Protein AF-A0A7R9QEL9-F1 (afdb_monomer_lite)

Secondary structure (DSSP, 8-state):
---PPP-----TT--EEE--HHHHHHHHHHHHS---S-HHHHHHHHHHHHHHHHHHTTTS-B-HHHHHHHHHHHHHH-TT----HHHHHHTSEEEPPPP---HHHHHHHHHHHHHHHHHHHHHHHTTTGGG----------THHHHTTTSHHHHHHHHHHHHHHHHHHHHHHHHHHHH-SS--HHHHHHHHHHHHHHHHHHHHHHHHHH-

Structure (mmCIF, N/CA/C/O backbone):
data_AF-A0A7R9QEL9-F1
#
_entry.id   AF-A0A7R9QEL9-F1
#
loop_
_atom_site.group_PDB
_atom_site.id
_atom_site.type_symbol
_atom_site.label_atom_id
_atom_site.label_alt_id
_atom_site.label_comp_id
_atom_site.label_asym_id
_atom_site.label_entity_id
_atom_site.label_seq_id
_atom_site.pdbx_PDB_ins_code
_atom_site.Cartn_x
_atom_site.Cartn_y
_atom_site.Cartn_z
_atom_site.occupancy
_atom_site.B_iso_or_equiv
_atom_site.auth_seq_id
_atom_site.auth_comp_id
_atom_site.auth_asym_id
_atom_site.auth_atom_id
_atom_site.pdbx_PDB_model_num
ATOM 1 N N . MET A 1 1 ? -28.036 17.082 22.919 1.00 30.27 1 MET A N 1
ATOM 2 C CA . MET A 1 1 ? -26.840 17.736 23.492 1.00 30.27 1 MET A CA 1
ATOM 3 C C . MET A 1 1 ? -25.758 16.685 23.654 1.00 30.27 1 MET A C 1
ATOM 5 O O . MET A 1 1 ? -25.908 15.788 24.472 1.00 30.27 1 MET A O 1
ATOM 9 N N . ILE A 1 2 ? -24.739 16.720 22.796 1.00 34.84 2 ILE A N 1
ATOM 10 C CA . ILE A 1 2 ? -23.610 15.786 22.851 1.00 34.84 2 ILE A CA 1
ATOM 11 C C . ILE A 1 2 ? -22.641 16.366 23.880 1.00 34.84 2 ILE A C 1
ATOM 13 O O . ILE A 1 2 ? -21.904 17.299 23.576 1.00 34.84 2 ILE A O 1
ATOM 17 N N . ASN A 1 3 ? -22.707 15.877 25.118 1.00 36.81 3 ASN A N 1
ATOM 18 C CA . ASN A 1 3 ? -21.734 16.242 26.141 1.00 36.81 3 ASN A CA 1
ATOM 19 C C . ASN A 1 3 ? -20.357 15.753 25.682 1.00 36.81 3 ASN A C 1
ATOM 21 O O . ASN A 1 3 ? -20.129 14.549 25.560 1.00 36.81 3 ASN A O 1
ATOM 25 N N . GLY A 1 4 ? -19.472 16.703 25.378 1.00 39.34 4 GLY A N 1
ATOM 26 C CA . GLY A 1 4 ? -18.090 16.441 25.006 1.00 39.34 4 GLY A CA 1
ATOM 27 C C . GLY A 1 4 ? -17.378 15.673 26.114 1.00 39.34 4 GLY A C 1
ATOM 28 O O . GLY A 1 4 ? -17.380 16.084 27.274 1.00 39.34 4 GLY A O 1
ATOM 29 N N . PHE A 1 5 ? -16.796 14.534 25.750 1.00 50.09 5 PHE A N 1
ATOM 30 C CA . PHE A 1 5 ? -16.004 13.719 26.659 1.00 50.09 5 PHE A CA 1
ATOM 31 C C . PHE A 1 5 ? -14.721 14.470 27.047 1.00 50.09 5 PHE A C 1
ATOM 33 O O . PHE A 1 5 ? -14.059 15.024 26.165 1.00 50.09 5 PHE A O 1
ATOM 40 N N . PRO A 1 6 ? -14.342 14.504 28.337 1.00 45.22 6 PRO A N 1
ATOM 41 C CA . PRO A 1 6 ? -13.103 15.142 28.757 1.00 45.22 6 PRO A CA 1
ATOM 42 C C . PRO A 1 6 ? -11.907 14.415 28.143 1.00 45.22 6 PRO A C 1
ATOM 44 O O . PRO A 1 6 ? -11.843 13.190 28.204 1.00 45.22 6 PRO A O 1
ATOM 47 N N . ASN A 1 7 ? -10.986 15.197 27.578 1.00 44.88 7 ASN A N 1
ATOM 48 C CA . ASN A 1 7 ? -9.688 14.806 27.024 1.00 44.88 7 ASN A CA 1
ATOM 49 C C . ASN A 1 7 ? -8.927 13.811 27.920 1.00 44.88 7 ASN A C 1
ATOM 51 O O . ASN A 1 7 ? -8.073 14.199 28.713 1.00 44.88 7 ASN A O 1
ATOM 55 N N . GLN A 1 8 ? -9.189 12.519 27.760 1.00 53.69 8 GLN A N 1
ATOM 56 C CA . GLN A 1 8 ? -8.242 11.474 28.115 1.00 53.69 8 GLN A CA 1
ATOM 57 C C . GLN A 1 8 ? -7.613 11.026 26.802 1.00 53.69 8 GLN A C 1
ATOM 59 O O . GLN A 1 8 ? -8.324 10.792 25.823 1.00 53.69 8 GLN A O 1
ATOM 64 N N . LYS A 1 9 ? -6.278 10.972 26.746 1.00 53.75 9 LYS A N 1
ATOM 65 C CA . LYS A 1 9 ? -5.542 10.398 25.613 1.00 53.75 9 LYS A CA 1
ATOM 66 C C . LYS A 1 9 ? -5.869 8.903 25.546 1.00 53.75 9 LYS A C 1
ATOM 68 O O . LYS A 1 9 ? -5.122 8.087 26.070 1.00 53.75 9 LYS A O 1
ATOM 73 N N . MET A 1 10 ? -7.015 8.562 24.966 1.00 59.03 10 MET A N 1
ATOM 74 C CA . MET A 1 10 ? -7.397 7.184 24.682 1.00 59.03 10 MET A CA 1
ATOM 75 C C . MET A 1 10 ? -6.445 6.647 23.615 1.00 59.03 10 MET A C 1
ATOM 77 O O . MET A 1 10 ? -6.137 7.352 22.648 1.00 59.03 10 MET A O 1
ATOM 81 N N . ASP A 1 11 ? -5.949 5.425 23.796 1.00 61.38 11 ASP A N 1
ATOM 82 C CA . ASP A 1 11 ? -5.180 4.772 22.744 1.00 61.38 11 ASP A CA 1
ATOM 83 C C . ASP A 1 11 ? -6.119 4.531 21.548 1.00 61.3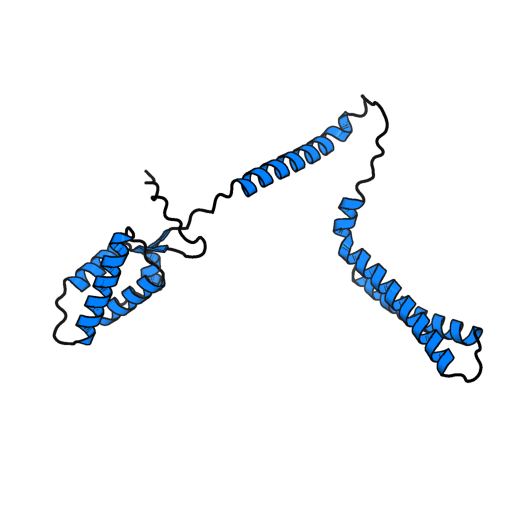8 11 ASP A C 1
ATOM 85 O O . ASP A 1 11 ? -7.141 3.862 21.710 1.00 61.38 11 ASP A O 1
ATOM 89 N N . PRO A 1 12 ? -5.815 5.058 20.345 1.00 62.56 12 PRO A N 1
ATOM 90 C CA . PRO A 1 12 ? -6.661 4.867 19.170 1.00 62.56 12 PRO A CA 1
ATOM 91 C C . PRO A 1 12 ? -6.813 3.400 18.740 1.00 62.56 12 PRO A C 1
ATOM 93 O O . PRO A 1 12 ? -7.612 3.115 17.852 1.00 62.56 12 PRO A O 1
ATOM 96 N N . ARG A 1 13 ? -6.043 2.475 19.324 1.00 63.62 13 ARG A N 1
ATOM 97 C CA . ARG A 1 13 ? -6.087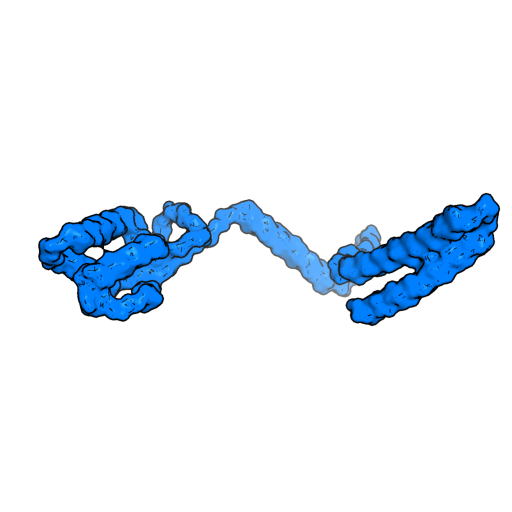 1.040 19.017 1.00 63.62 13 ARG A CA 1
ATOM 98 C C . ARG A 1 13 ? -7.049 0.246 19.898 1.00 63.62 13 ARG A C 1
ATOM 100 O O . ARG A 1 13 ? -7.317 -0.907 19.577 1.00 63.62 13 ARG A O 1
ATOM 107 N N . VAL A 1 14 ? -7.547 0.826 20.990 1.00 70.38 14 VAL A N 1
ATOM 108 C CA . VAL A 1 14 ? -8.349 0.102 21.984 1.00 70.38 14 VAL A CA 1
ATOM 109 C C . VAL A 1 14 ? -9.773 0.645 21.998 1.00 70.38 14 VAL A C 1
ATOM 111 O O . VAL A 1 14 ? -9.997 1.843 22.166 1.00 70.38 14 VAL A O 1
ATOM 114 N N . CYS A 1 15 ? -10.744 -0.248 21.811 1.00 71.31 15 CYS A N 1
ATOM 115 C CA . CYS A 1 15 ? -12.158 0.085 21.949 1.00 71.31 15 CYS A CA 1
ATOM 116 C C . CYS A 1 15 ? -12.551 0.038 23.425 1.00 71.31 15 CYS A C 1
ATOM 118 O O . CYS A 1 15 ? -12.285 -0.954 24.102 1.00 71.31 15 CYS A O 1
ATOM 120 N N . MET A 1 16 ? -13.218 1.092 23.891 1.00 77.56 16 MET A N 1
ATOM 121 C CA . MET A 1 16 ? -13.804 1.140 25.227 1.00 77.56 16 MET A CA 1
ATOM 122 C C . MET A 1 16 ? -15.325 1.016 25.122 1.00 77.56 16 MET A C 1
ATOM 124 O O . MET A 1 16 ? -15.949 1.556 24.204 1.00 77.56 16 MET A O 1
ATOM 128 N N . TYR A 1 17 ? -15.927 0.316 26.073 1.00 80.88 17 TYR A N 1
ATOM 129 C CA . TYR A 1 17 ? -17.349 -0.005 26.108 1.00 80.88 17 TYR A CA 1
ATOM 130 C C . TYR A 1 17 ? -18.016 0.686 27.291 1.00 80.88 17 TYR A C 1
ATOM 132 O O . TYR A 1 17 ? -17.431 0.825 28.356 1.00 80.88 17 TYR A O 1
ATOM 140 N N . ARG A 1 18 ? -19.269 1.099 27.145 1.00 81.75 18 ARG A N 1
ATOM 141 C CA . ARG A 1 18 ? -20.100 1.553 28.262 1.00 81.75 18 ARG A CA 1
ATOM 142 C C . ARG A 1 18 ? -21.252 0.580 28.450 1.00 81.75 18 ARG A C 1
ATOM 144 O O . ARG A 1 18 ? -22.022 0.381 27.513 1.00 81.75 18 ARG A O 1
ATOM 151 N N . LEU A 1 19 ? -21.390 0.027 29.655 1.00 78.06 19 LEU A N 1
ATOM 152 C CA . LEU A 1 19 ? -22.497 -0.866 30.003 1.00 78.06 19 LEU A CA 1
ATOM 153 C C . LEU A 1 19 ? -23.855 -0.172 29.826 1.00 78.06 19 LEU A C 1
ATOM 155 O O . LEU A 1 19 ? -24.038 0.997 30.182 1.00 78.06 19 LEU A O 1
ATOM 159 N N . GLY A 1 20 ? -24.814 -0.913 29.276 1.00 76.19 20 GLY A N 1
ATOM 160 C CA . GLY A 1 20 ? -26.203 -0.494 29.179 1.00 76.19 20 GLY A CA 1
ATOM 161 C C . GLY A 1 20 ? -26.888 -0.381 30.545 1.00 76.19 20 GLY A C 1
ATOM 162 O O . GLY A 1 20 ? -26.492 -0.975 31.545 1.00 76.19 20 GLY A O 1
ATOM 163 N N . ASN A 1 21 ? -27.988 0.371 30.595 1.00 76.44 21 ASN A N 1
ATOM 164 C CA . ASN A 1 21 ? -28.740 0.562 31.841 1.00 76.44 21 ASN A CA 1
ATOM 165 C C . ASN A 1 21 ? -29.360 -0.741 32.377 1.00 76.44 21 ASN A C 1
ATOM 167 O O . ASN A 1 21 ? -29.634 -0.833 33.569 1.00 76.44 21 ASN A O 1
ATOM 171 N N . LYS A 1 22 ? -29.633 -1.720 31.508 1.00 76.56 22 LYS A N 1
ATOM 172 C CA . LYS A 1 22 ? -30.206 -3.018 31.887 1.00 76.56 22 LYS A CA 1
ATOM 173 C C . LYS A 1 22 ? -29.150 -3.921 32.517 1.00 76.56 22 LYS A C 1
ATOM 175 O O . LYS A 1 22 ? -29.327 -4.331 33.657 1.00 76.56 22 LYS A O 1
ATOM 180 N N . THR A 1 23 ? -28.030 -4.132 31.826 1.00 75.00 23 THR A N 1
ATOM 181 C CA . THR A 1 23 ? -26.888 -4.906 32.334 1.00 75.00 23 THR A CA 1
ATOM 182 C C . THR A 1 23 ? -26.390 -4.370 33.672 1.00 75.00 23 THR A C 1
ATOM 184 O O . THR A 1 23 ? -26.185 -5.144 34.599 1.00 75.00 23 THR A O 1
ATOM 187 N N . ARG A 1 24 ? -26.308 -3.042 33.833 1.00 76.75 24 ARG A N 1
ATOM 188 C CA . ARG A 1 24 ? -25.932 -2.415 35.107 1.00 76.75 24 ARG A CA 1
ATOM 189 C C . ARG A 1 24 ? -26.909 -2.725 36.243 1.00 76.75 24 ARG A C 1
ATOM 191 O O . ARG A 1 24 ? -26.479 -2.931 37.371 1.00 76.75 24 ARG A O 1
ATOM 198 N N . LYS A 1 25 ? -28.215 -2.779 35.964 1.00 78.31 25 LYS A N 1
ATOM 199 C CA . LYS A 1 25 ? -29.217 -3.179 36.967 1.00 78.31 25 LYS A CA 1
ATOM 200 C C . LYS A 1 25 ? -29.051 -4.641 37.366 1.00 78.31 25 LYS A C 1
ATOM 202 O O . LYS A 1 25 ? -29.168 -4.940 38.546 1.00 78.31 25 LYS A O 1
ATOM 207 N N . THR A 1 26 ? -28.760 -5.524 36.412 1.00 77.25 26 THR A N 1
ATOM 208 C CA . THR A 1 26 ? -28.488 -6.942 36.688 1.00 77.25 26 THR A CA 1
ATOM 209 C C . THR A 1 26 ? -27.234 -7.109 37.540 1.00 77.25 26 THR A C 1
ATOM 211 O O . THR A 1 26 ? -27.261 -7.841 38.520 1.00 77.25 26 THR A O 1
ATOM 214 N N . VAL A 1 27 ? -26.168 -6.373 37.221 1.00 77.62 27 VAL A N 1
ATOM 215 C CA . VAL A 1 27 ? -24.923 -6.373 37.997 1.00 77.62 27 VAL A CA 1
ATOM 216 C C . VAL A 1 27 ? -25.149 -5.852 39.420 1.00 77.62 27 VAL A C 1
ATOM 218 O O . VAL A 1 27 ? -24.749 -6.512 40.369 1.00 77.62 27 VAL A O 1
ATOM 221 N N . ASN A 1 28 ? -25.847 -4.725 39.594 1.00 78.81 28 ASN A N 1
ATOM 222 C CA . ASN A 1 28 ? -26.163 -4.208 40.931 1.00 78.81 28 ASN A CA 1
ATOM 223 C C . ASN A 1 28 ? -27.045 -5.179 41.726 1.00 78.81 28 ASN A C 1
ATOM 225 O O . ASN A 1 28 ? -26.789 -5.418 42.896 1.00 78.81 28 ASN A O 1
ATOM 229 N N . LYS A 1 29 ? -28.034 -5.806 41.078 1.00 80.62 29 LYS A N 1
ATOM 230 C CA . LYS A 1 29 ? -28.854 -6.845 41.709 1.00 80.62 29 LYS A CA 1
ATOM 231 C C . LYS A 1 29 ? -27.996 -8.032 42.168 1.00 80.62 29 LYS A C 1
ATOM 233 O O . LYS A 1 29 ? -28.231 -8.552 43.251 1.00 80.62 29 LYS A O 1
ATOM 238 N N . ALA A 1 30 ? -27.009 -8.441 41.373 1.00 72.69 30 ALA A N 1
ATOM 239 C CA . ALA A 1 30 ? -26.074 -9.508 41.728 1.00 72.69 30 ALA A CA 1
ATOM 240 C C . ALA A 1 30 ? -25.118 -9.112 42.872 1.00 72.69 30 ALA A C 1
ATOM 242 O O . ALA A 1 30 ? -24.732 -9.977 43.647 1.00 72.69 30 ALA A O 1
ATOM 243 N N . LEU A 1 31 ? -24.776 -7.824 43.010 1.00 69.69 31 LEU A N 1
ATOM 244 C CA . LEU A 1 31 ? -24.016 -7.300 44.153 1.00 69.69 31 LEU A CA 1
ATOM 245 C C . LEU A 1 31 ? -24.846 -7.220 45.444 1.00 69.69 31 LEU A C 1
ATOM 247 O O . LEU A 1 31 ? -24.292 -7.400 46.523 1.00 69.69 31 LEU A O 1
ATOM 251 N N . ASP A 1 32 ? -26.149 -6.947 45.332 1.00 67.19 32 ASP A N 1
ATOM 252 C CA . ASP A 1 32 ? -27.067 -6.833 46.475 1.00 67.19 32 ASP A CA 1
ATOM 253 C C . ASP A 1 32 ? -27.589 -8.200 46.964 1.00 67.19 32 ASP A C 1
ATOM 255 O O . ASP A 1 32 ? -28.177 -8.296 48.041 1.00 67.19 32 ASP A O 1
ATOM 259 N N . THR A 1 33 ? -27.418 -9.264 46.171 1.00 65.19 33 THR A N 1
ATOM 260 C CA . THR A 1 33 ? -27.859 -10.613 46.544 1.00 65.19 33 THR A CA 1
ATOM 261 C C . THR A 1 33 ? -26.781 -11.272 47.405 1.00 65.19 33 THR A C 1
ATOM 263 O O . THR A 1 33 ? -25.741 -11.667 46.880 1.00 65.19 33 THR A O 1
ATOM 266 N N . ASP A 1 34 ? -27.032 -11.413 48.712 1.00 55.22 34 ASP A N 1
ATOM 267 C CA . ASP A 1 34 ? -26.183 -12.186 49.632 1.00 55.22 34 ASP A CA 1
ATOM 268 C C . ASP A 1 34 ? -26.024 -13.623 49.104 1.00 55.22 34 ASP A C 1
ATOM 270 O O . ASP A 1 34 ? -26.929 -14.459 49.196 1.00 55.22 34 ASP A O 1
ATOM 274 N N . CYS A 1 35 ? -24.874 -13.907 48.496 1.00 51.06 35 CYS A N 1
ATOM 275 C CA . CYS A 1 35 ? -24.532 -15.235 48.011 1.00 51.06 35 CYS A CA 1
ATOM 276 C C . CYS A 1 35 ? -24.031 -16.070 49.194 1.00 51.06 35 CYS A C 1
ATOM 278 O O . CYS A 1 35 ? -22.988 -15.780 49.771 1.00 51.06 35 CYS A O 1
ATOM 280 N N . GLY A 1 36 ? -24.791 -17.097 49.577 1.00 53.72 36 GLY A N 1
ATOM 281 C CA . GLY A 1 36 ? -24.451 -17.965 50.704 1.00 53.72 36 GLY A CA 1
ATOM 282 C C . GLY A 1 36 ? -23.119 -18.718 50.548 1.00 53.72 36 GLY A C 1
ATOM 283 O O . GLY A 1 36 ? -22.792 -19.190 49.459 1.00 53.72 36 GLY A O 1
ATOM 284 N N . ASP A 1 37 ? -22.392 -18.818 51.669 1.00 51.69 37 ASP A N 1
ATOM 285 C CA . ASP A 1 37 ? -21.396 -19.812 52.131 1.00 51.69 37 ASP A CA 1
ATOM 286 C C . ASP A 1 37 ? -20.605 -20.654 51.107 1.00 51.69 37 ASP A C 1
ATOM 288 O O . ASP A 1 37 ? -20.307 -21.829 51.328 1.00 51.69 37 ASP A O 1
ATOM 292 N N . SER A 1 38 ? -20.165 -20.060 49.999 1.00 58.88 38 SER A N 1
ATOM 293 C CA . SER A 1 38 ? -19.024 -20.605 49.262 1.00 58.88 38 SER A CA 1
ATOM 294 C C . SER A 1 38 ? -17.984 -19.523 49.007 1.00 58.88 38 SER A C 1
ATOM 296 O O . SER A 1 38 ? -18.266 -18.478 48.415 1.00 58.88 38 SER A O 1
ATOM 298 N N . ASP A 1 39 ? -16.757 -19.788 49.452 1.00 61.34 39 ASP A N 1
ATOM 299 C CA . ASP A 1 39 ? -15.620 -18.867 49.353 1.00 61.34 39 ASP A CA 1
ATOM 300 C C . ASP A 1 39 ? -15.384 -18.379 47.909 1.00 61.34 39 ASP A C 1
ATOM 302 O O . ASP A 1 39 ? -15.003 -17.233 47.682 1.00 61.34 39 ASP A O 1
ATOM 306 N N . VAL A 1 40 ? -15.711 -19.218 46.919 1.00 63.38 40 VAL A N 1
ATOM 307 C CA . VAL A 1 40 ? -15.555 -18.948 45.477 1.00 63.38 40 VAL A CA 1
ATOM 308 C C . VAL A 1 40 ? -16.537 -17.886 44.956 1.00 63.38 40 VAL A C 1
ATOM 310 O O . VAL A 1 40 ? -16.191 -17.080 44.085 1.00 63.38 40 VAL A O 1
ATOM 313 N N . LEU A 1 41 ? -17.770 -17.873 45.473 1.00 63.41 41 LEU A N 1
ATOM 314 C CA . LEU A 1 41 ? -18.786 -16.878 45.116 1.00 63.41 41 LEU A CA 1
ATOM 315 C C . LEU A 1 41 ? -18.440 -15.518 45.731 1.00 63.41 41 LEU A C 1
ATOM 317 O O . LEU A 1 41 ? -18.483 -14.504 45.035 1.00 63.41 41 LEU A O 1
ATOM 321 N N . ASN A 1 42 ? -17.991 -15.514 46.987 1.00 65.00 42 ASN A N 1
ATOM 322 C CA . ASN A 1 42 ? -17.561 -14.302 47.685 1.00 65.00 42 ASN A CA 1
ATOM 323 C C . ASN A 1 42 ? -16.317 -13.665 47.045 1.00 65.00 42 ASN A C 1
ATOM 325 O O . ASN A 1 42 ? -16.247 -12.442 46.917 1.00 65.00 42 ASN A O 1
ATOM 329 N N . GLU A 1 43 ? -15.365 -14.475 46.569 1.00 73.00 43 GLU A N 1
ATOM 330 C CA . GLU A 1 43 ? -14.200 -13.992 45.819 1.00 73.00 43 GLU A CA 1
ATOM 331 C C . GLU A 1 43 ? -14.605 -13.348 44.483 1.00 73.00 43 GLU A C 1
ATOM 333 O O . GLU A 1 43 ? -14.154 -12.246 44.165 1.00 73.00 43 GLU A O 1
ATOM 338 N N . SER A 1 44 ? -15.526 -13.977 43.743 1.00 65.81 44 SER A N 1
ATOM 339 C CA . SER A 1 44 ? -16.018 -13.461 42.456 1.00 65.81 44 SER A CA 1
ATOM 340 C C . SER A 1 44 ? -16.813 -12.152 42.620 1.00 65.81 44 SER A C 1
ATOM 342 O O . SER A 1 44 ? -16.700 -11.249 41.793 1.00 65.81 44 SER A O 1
ATOM 344 N N . VAL A 1 45 ? -17.585 -12.009 43.705 1.00 71.25 45 VAL A N 1
ATOM 345 C CA . VAL A 1 45 ? -18.301 -10.765 44.053 1.00 71.25 45 VAL A CA 1
ATOM 346 C C . VAL A 1 45 ? -17.322 -9.660 44.464 1.00 71.25 45 VAL A C 1
ATOM 348 O O . VAL A 1 45 ? -17.483 -8.507 44.059 1.00 71.25 45 VAL A O 1
ATOM 351 N N . ALA A 1 46 ? -16.270 -9.993 45.219 1.00 73.62 46 ALA A N 1
ATOM 352 C CA . ALA A 1 46 ? -15.227 -9.039 45.592 1.00 73.62 46 ALA A CA 1
ATOM 353 C C . ALA A 1 46 ? -14.412 -8.562 44.376 1.00 73.62 46 ALA A C 1
ATOM 355 O O . ALA A 1 46 ? -14.045 -7.388 44.303 1.00 73.62 46 ALA A O 1
ATOM 356 N N . GLU A 1 47 ? -14.144 -9.446 43.413 1.00 74.62 47 GLU A N 1
ATOM 357 C CA . GLU A 1 47 ? -13.491 -9.108 42.146 1.00 74.62 47 GLU A CA 1
ATOM 358 C C . GLU A 1 47 ? -14.394 -8.228 41.271 1.00 74.62 47 GLU A C 1
ATOM 360 O O . GLU A 1 47 ? -13.953 -7.184 40.788 1.00 74.62 47 GLU A O 1
ATOM 365 N N . LEU A 1 48 ? -15.681 -8.571 41.158 1.00 76.75 48 LEU A N 1
ATOM 366 C CA . LEU A 1 48 ? -16.679 -7.765 40.452 1.00 76.75 48 LEU A CA 1
ATOM 367 C C . LEU A 1 48 ? -16.789 -6.351 41.041 1.00 76.75 48 LEU A C 1
ATOM 369 O O . LEU A 1 48 ? -16.786 -5.372 40.296 1.00 76.75 48 LEU A O 1
ATOM 373 N N . LYS A 1 49 ? -16.818 -6.235 42.374 1.00 77.81 49 LYS A N 1
ATOM 374 C CA . LYS A 1 49 ? -16.857 -4.945 43.072 1.00 77.81 49 LYS A CA 1
ATOM 375 C C . LYS A 1 49 ? -15.609 -4.108 42.791 1.00 77.81 49 LYS A C 1
ATOM 377 O O . LYS A 1 49 ? -15.733 -2.943 42.438 1.00 77.81 49 LYS A O 1
ATOM 382 N N . LYS A 1 50 ? -14.415 -4.712 42.838 1.00 79.19 50 LYS A N 1
ATOM 383 C CA . LYS A 1 50 ? -13.161 -4.024 42.482 1.00 79.19 50 LYS A CA 1
ATOM 384 C C . LYS A 1 50 ? -13.167 -3.518 41.042 1.00 79.19 50 LYS A C 1
ATOM 386 O O . LYS A 1 50 ? -12.732 -2.394 40.801 1.00 79.19 50 LYS A O 1
ATOM 391 N N . VAL A 1 51 ? -13.653 -4.322 40.093 1.00 76.62 51 VAL A N 1
ATOM 392 C CA . VAL A 1 51 ? -13.749 -3.925 38.677 1.00 76.62 51 VAL A CA 1
ATOM 393 C C . VAL A 1 51 ? -14.732 -2.768 38.503 1.00 76.62 51 VAL A C 1
ATOM 395 O O . VAL A 1 51 ? -14.467 -1.860 37.726 1.00 76.62 51 VAL A O 1
ATOM 398 N N . MET A 1 52 ? -15.841 -2.754 39.240 1.00 68.88 52 MET A N 1
ATOM 399 C CA . MET A 1 52 ? -16.792 -1.642 39.191 1.00 68.88 52 MET A CA 1
ATOM 400 C C . MET A 1 52 ? -16.253 -0.365 39.839 1.00 68.88 52 MET A C 1
ATOM 402 O O . MET A 1 52 ? -16.366 0.693 39.229 1.00 68.88 52 MET A O 1
ATOM 406 N N . ASP A 1 53 ? -15.611 -0.467 41.005 1.00 71.62 53 ASP A N 1
ATOM 407 C CA . ASP A 1 53 ? -15.035 0.677 41.722 1.00 71.62 53 ASP A CA 1
ATOM 408 C C . ASP A 1 53 ? -13.897 1.330 40.910 1.00 71.62 53 ASP A C 1
ATOM 410 O O . ASP A 1 53 ? -13.865 2.546 40.734 1.00 71.62 53 ASP A O 1
ATOM 414 N N . THR A 1 54 ? -13.002 0.517 40.334 1.00 67.38 54 THR A N 1
ATOM 415 C CA . THR A 1 54 ? -11.857 0.999 39.532 1.00 67.38 54 THR A CA 1
ATOM 416 C C . THR A 1 54 ? -12.302 1.704 38.243 1.00 67.38 54 THR A C 1
ATOM 418 O O . THR A 1 54 ? -11.616 2.594 37.742 1.00 67.38 54 THR A O 1
ATOM 421 N N . GLU A 1 55 ? -13.451 1.320 37.684 1.00 64.44 55 GLU A N 1
ATOM 422 C CA . GLU A 1 55 ? -13.937 1.831 36.395 1.00 64.44 55 GLU A CA 1
ATOM 423 C C . GLU A 1 55 ? -15.000 2.940 36.544 1.00 64.44 55 GLU A C 1
ATOM 425 O O . GLU A 1 55 ? -15.230 3.714 35.604 1.00 64.44 55 GLU A O 1
ATOM 430 N N . ASP A 1 56 ? -15.621 3.082 37.723 1.00 62.38 56 ASP A N 1
ATOM 431 C CA . ASP A 1 56 ? -16.409 4.268 38.080 1.00 62.38 56 ASP A CA 1
ATOM 432 C C . ASP A 1 56 ? -15.508 5.519 38.150 1.00 62.38 56 ASP A C 1
ATOM 434 O O . ASP A 1 56 ? -15.900 6.580 37.646 1.00 62.38 56 ASP A O 1
ATOM 438 N N . ASP A 1 57 ? -14.255 5.369 38.597 1.00 61.50 57 ASP A N 1
ATOM 439 C CA . ASP A 1 57 ? -13.212 6.403 38.498 1.00 61.50 57 ASP A CA 1
ATOM 440 C C . ASP A 1 57 ? -12.892 6.776 37.031 1.00 61.50 57 ASP A C 1
ATOM 442 O O . ASP A 1 57 ? -12.668 7.947 36.699 1.00 61.50 57 ASP A O 1
ATOM 446 N N . ASN A 1 58 ? -12.977 5.808 36.109 1.00 65.56 58 ASN A N 1
ATOM 447 C CA . ASN A 1 58 ? -12.806 5.994 34.660 1.00 65.56 58 ASN A CA 1
ATOM 448 C C . ASN A 1 58 ? -14.087 6.441 33.925 1.00 65.56 58 ASN A C 1
ATOM 450 O O . ASN A 1 58 ? -14.150 6.406 32.692 1.00 65.56 58 ASN A O 1
ATOM 454 N N . LYS A 1 59 ? -15.115 6.923 34.641 1.00 66.19 59 LYS A N 1
ATOM 455 C CA . LYS A 1 59 ? -16.386 7.418 34.066 1.00 66.19 59 LYS A CA 1
ATOM 456 C C . LYS A 1 59 ? -17.170 6.348 33.290 1.00 66.19 59 LYS A C 1
ATOM 458 O O . LYS A 1 59 ? -17.836 6.676 32.294 1.00 66.19 59 LYS A O 1
ATOM 463 N N . GLN A 1 60 ? -17.136 5.098 33.760 1.00 68.88 60 GLN A N 1
ATOM 464 C CA . GLN A 1 60 ? -17.894 3.965 33.202 1.00 68.88 60 GLN A CA 1
ATOM 465 C C . GLN A 1 60 ? -17.455 3.593 31.777 1.00 68.88 60 GLN A C 1
ATOM 467 O O . GLN A 1 60 ? -18.290 3.352 30.896 1.00 68.88 60 GLN A O 1
ATOM 472 N N . LEU A 1 61 ? -16.143 3.610 31.541 1.00 74.50 61 LEU A N 1
ATOM 473 C CA . LEU A 1 61 ? -15.500 3.095 30.336 1.00 74.50 61 LEU A CA 1
ATOM 474 C C . LEU A 1 61 ? -14.856 1.753 30.686 1.00 74.50 61 LEU A C 1
ATOM 476 O O . LEU A 1 61 ? -13.986 1.700 31.536 1.00 74.50 61 LEU A O 1
ATOM 480 N N . PHE A 1 62 ? -15.286 0.684 30.029 1.00 75.06 62 PHE A N 1
ATOM 481 C CA . PHE A 1 62 ? -14.851 -0.684 30.276 1.00 75.06 62 PHE A CA 1
ATOM 482 C C . PHE A 1 62 ? -13.981 -1.166 29.119 1.00 75.06 62 PHE A C 1
ATOM 484 O O . PHE A 1 62 ? -14.356 -1.020 27.952 1.00 75.06 62 PHE A O 1
ATOM 491 N N . SER A 1 63 ? -12.843 -1.780 29.435 1.00 81.94 63 SER A N 1
ATOM 492 C CA . SER A 1 63 ? -12.089 -2.569 28.458 1.00 81.94 63 SER A CA 1
ATOM 493 C C . SER A 1 63 ? -12.842 -3.861 28.115 1.00 81.94 63 SER A C 1
ATOM 495 O O . SER A 1 63 ? -13.701 -4.324 28.872 1.00 81.94 63 SER A O 1
ATOM 497 N N . TYR A 1 64 ? -12.498 -4.474 26.982 1.00 81.62 64 TYR A N 1
ATOM 498 C CA . TYR A 1 64 ? -13.008 -5.796 26.610 1.00 81.62 64 TYR A CA 1
ATOM 499 C C . TYR A 1 64 ? -12.711 -6.843 27.695 1.00 81.62 64 TYR A C 1
ATOM 501 O O . TYR A 1 64 ? -13.588 -7.628 28.055 1.00 81.62 64 TYR A O 1
ATOM 509 N N . ASP A 1 65 ? -11.498 -6.812 28.253 1.00 81.94 65 ASP A N 1
ATOM 510 C CA . ASP A 1 65 ? -11.068 -7.761 29.281 1.00 81.94 65 ASP A CA 1
ATOM 511 C C . ASP A 1 65 ? -11.922 -7.615 30.545 1.00 81.94 65 ASP A C 1
ATOM 513 O O . ASP A 1 65 ? -12.481 -8.608 31.015 1.00 81.94 65 ASP A O 1
ATOM 517 N N . SER A 1 66 ? -12.133 -6.379 31.014 1.00 80.81 66 SER A N 1
ATOM 518 C CA . SER A 1 66 ? -13.014 -6.062 32.146 1.00 80.81 66 SER A CA 1
ATOM 519 C C . SER A 1 66 ? -14.444 -6.563 31.901 1.00 80.81 66 SER A C 1
ATOM 521 O O . SER A 1 66 ? -15.050 -7.175 32.778 1.00 80.81 66 SER A O 1
ATOM 523 N N . LEU A 1 67 ? -14.980 -6.379 30.688 1.00 81.81 67 LEU A N 1
ATOM 524 C CA . LEU A 1 67 ? -16.323 -6.850 30.334 1.00 81.81 67 LEU A CA 1
ATOM 525 C C . LEU A 1 67 ? -16.414 -8.385 30.302 1.00 81.81 67 LEU A C 1
ATOM 527 O O . LEU A 1 67 ? -17.420 -8.958 30.725 1.00 81.81 67 LEU A O 1
ATOM 531 N N . SER A 1 68 ? -15.358 -9.059 29.840 1.00 82.94 68 SER A N 1
ATOM 532 C CA . SER A 1 68 ? -15.274 -10.522 29.843 1.00 82.94 68 SER A CA 1
ATOM 533 C C . SER A 1 68 ? -15.233 -11.096 31.265 1.00 82.94 68 SER A C 1
ATOM 535 O O . SER A 1 68 ? -15.845 -12.134 31.525 1.00 82.94 68 SER A O 1
ATOM 537 N N . LEU A 1 69 ? -14.566 -10.402 32.196 1.00 82.81 69 LEU A N 1
ATOM 538 C CA . LEU A 1 69 ? -14.530 -10.765 33.613 1.00 82.81 69 LEU A CA 1
ATOM 539 C C . LEU A 1 69 ? -15.904 -10.587 34.258 1.00 82.81 69 LEU A C 1
ATOM 541 O O . LEU A 1 69 ? -16.377 -11.507 34.922 1.00 82.81 69 LEU A O 1
ATOM 545 N N . ILE A 1 70 ? -16.587 -9.470 33.984 1.00 82.00 70 ILE A N 1
ATOM 546 C CA . ILE A 1 70 ? -17.959 -9.227 34.459 1.00 82.00 70 ILE A CA 1
ATOM 547 C C . ILE A 1 70 ? -18.895 -10.342 33.985 1.00 82.00 70 ILE A C 1
ATOM 549 O O . ILE A 1 70 ? -19.637 -10.904 34.784 1.00 82.00 70 ILE A O 1
ATOM 553 N N . HIS A 1 71 ? -18.832 -10.711 32.705 1.00 83.19 71 HIS A N 1
ATOM 554 C CA . HIS A 1 71 ? -19.663 -11.781 32.156 1.00 83.19 71 HIS A CA 1
ATOM 555 C C . HIS A 1 71 ? -19.415 -13.136 32.840 1.00 83.19 71 HIS A C 1
ATOM 557 O O . HIS A 1 71 ? -20.366 -13.818 33.219 1.00 83.19 71 HIS A O 1
ATOM 563 N N . LYS A 1 72 ? -18.144 -13.502 33.065 1.00 83.38 72 LYS A N 1
ATOM 564 C CA . LYS A 1 72 ? -17.775 -14.729 33.792 1.00 83.38 72 LYS A CA 1
ATOM 565 C C . LYS A 1 72 ? -18.247 -14.708 35.248 1.00 83.38 72 LYS A C 1
ATOM 567 O O . LYS A 1 72 ? -18.690 -15.737 35.748 1.00 83.38 72 LYS A O 1
ATOM 572 N N . CYS A 1 73 ? -18.164 -13.559 35.920 1.00 78.06 73 CYS A N 1
ATOM 573 C CA . CYS A 1 73 ? -18.638 -13.408 37.296 1.00 78.06 73 CYS A CA 1
ATOM 574 C C . CYS A 1 73 ? -20.164 -13.538 37.373 1.00 78.06 73 CYS A C 1
ATOM 576 O O . CYS A 1 73 ? -20.668 -14.279 38.210 1.00 78.06 73 CYS A O 1
ATOM 578 N N . LEU A 1 74 ? -20.899 -12.901 36.456 1.00 78.44 74 LEU A N 1
ATOM 579 C CA . LEU A 1 74 ? -22.361 -12.999 36.396 1.00 78.44 74 LEU A CA 1
ATOM 580 C C . LEU A 1 74 ? -22.838 -14.433 36.151 1.00 78.44 74 LEU A C 1
ATOM 582 O O . LEU A 1 7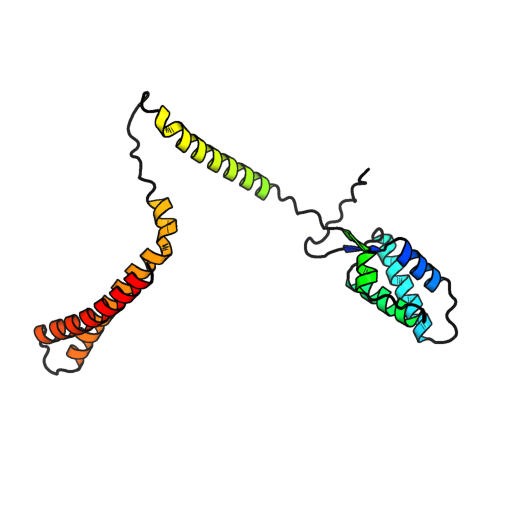4 ? -23.781 -14.866 36.802 1.00 78.44 74 LEU A O 1
ATOM 586 N N . GLN A 1 75 ? -22.152 -15.187 35.289 1.00 80.44 75 GLN A N 1
ATOM 587 C CA . G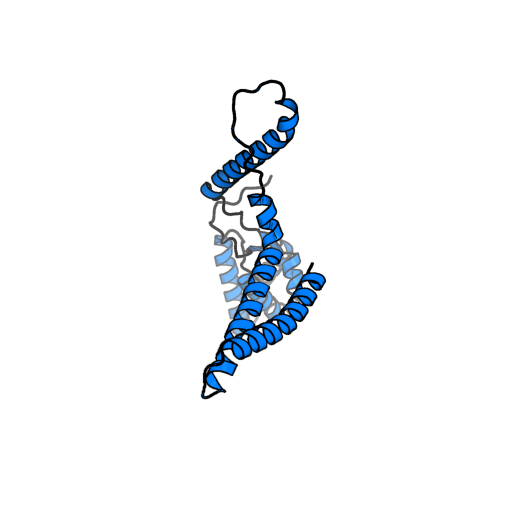LN A 1 75 ? -22.473 -16.595 35.042 1.00 80.44 75 GLN A CA 1
ATOM 588 C C . GLN A 1 75 ? -22.263 -17.486 36.280 1.00 80.44 75 GLN A C 1
ATOM 590 O O . GLN A 1 75 ? -22.928 -18.508 36.426 1.00 80.44 75 GLN A O 1
ATOM 595 N N . ARG A 1 76 ? -21.322 -17.129 37.163 1.00 75.94 76 ARG A N 1
ATOM 596 C CA . ARG A 1 76 ? -21.068 -17.869 38.409 1.00 75.94 76 ARG A CA 1
ATOM 597 C C . ARG A 1 76 ? -22.064 -17.520 39.510 1.00 75.94 76 ARG A C 1
ATOM 599 O O . ARG A 1 76 ? -22.399 -18.396 40.297 1.00 75.94 76 ARG A O 1
ATOM 606 N N . ILE A 1 77 ? -22.492 -16.259 39.571 1.00 70.56 77 ILE A N 1
ATOM 607 C CA . ILE A 1 77 ? -23.347 -15.723 40.637 1.00 70.56 77 ILE A CA 1
ATOM 608 C C . ILE A 1 77 ? -24.830 -16.006 40.369 1.00 70.56 77 ILE A C 1
ATOM 610 O O . ILE A 1 77 ? -25.552 -16.411 41.277 1.00 70.56 77 ILE A O 1
ATOM 614 N N . ASP A 1 78 ? -25.293 -15.811 39.134 1.00 69.44 78 ASP A N 1
ATOM 615 C CA . ASP A 1 78 ? -26.710 -15.913 38.789 1.00 69.44 78 ASP A CA 1
ATOM 616 C C . ASP A 1 78 ? -26.975 -17.163 37.935 1.00 69.44 78 ASP A C 1
ATOM 618 O O . ASP A 1 78 ? -26.587 -17.252 36.770 1.00 69.44 78 ASP A O 1
ATOM 622 N N . THR A 1 79 ? -27.677 -18.139 38.517 1.00 63.34 79 THR A N 1
ATOM 623 C CA . THR A 1 79 ? -28.107 -19.367 37.823 1.00 63.34 79 THR A CA 1
ATOM 624 C C . THR A 1 79 ? -29.168 -19.108 36.750 1.00 63.34 79 THR A C 1
ATOM 626 O O . THR A 1 79 ? -29.410 -19.982 35.922 1.00 63.34 79 THR A O 1
ATOM 629 N N . ASN A 1 80 ? -29.788 -17.922 36.729 1.00 66.88 80 ASN A N 1
ATOM 630 C CA . ASN A 1 80 ? -30.771 -17.502 35.726 1.00 66.88 80 ASN A CA 1
ATOM 631 C C . ASN A 1 80 ? -30.147 -16.677 34.581 1.00 66.88 80 ASN A C 1
ATOM 633 O O . ASN A 1 80 ? -30.853 -16.190 33.697 1.00 66.88 80 ASN A O 1
ATOM 637 N N . TYR A 1 81 ? -28.826 -16.483 34.588 1.00 68.44 81 TYR A N 1
ATOM 638 C CA . TYR A 1 81 ? -28.138 -15.673 33.591 1.00 68.44 81 TYR A CA 1
ATOM 639 C C . TYR A 1 81 ? -27.852 -16.480 32.314 1.00 68.44 81 TYR A C 1
ATOM 641 O O . TYR A 1 81 ? -26.792 -17.079 32.150 1.00 68.44 81 TYR A O 1
ATOM 649 N N . GLU A 1 82 ? -28.808 -16.480 31.382 1.00 70.12 82 GLU A N 1
ATOM 650 C CA . GLU A 1 82 ? -28.702 -17.169 30.080 1.00 70.12 82 GLU A CA 1
ATOM 651 C C . GLU A 1 82 ? -28.178 -16.278 28.938 1.00 70.12 82 GLU A C 1
ATOM 653 O O . GLU A 1 82 ? -28.123 -16.696 27.780 1.00 70.12 82 GLU A O 1
ATOM 658 N N . LEU A 1 83 ? -27.800 -15.031 29.230 1.00 76.69 83 LEU A N 1
ATOM 659 C CA . LEU A 1 83 ? -27.339 -14.108 28.195 1.00 76.69 83 LEU A CA 1
ATOM 660 C C . LEU A 1 83 ? -25.981 -14.549 27.655 1.00 76.69 83 LEU A C 1
ATOM 662 O O . LEU A 1 83 ? -25.032 -14.724 28.412 1.00 76.69 83 LEU A O 1
ATOM 666 N N . TYR A 1 84 ? -25.854 -14.655 26.335 1.00 82.94 84 TYR A N 1
ATOM 667 C CA . TYR A 1 84 ? -24.559 -14.870 25.693 1.00 82.94 84 TYR A CA 1
ATOM 668 C C . TYR A 1 84 ? -23.728 -13.580 25.698 1.00 82.94 84 TYR A C 1
ATOM 670 O O . TYR A 1 84 ? -24.267 -12.475 25.619 1.00 82.94 84 TYR A O 1
ATOM 678 N N . PHE A 1 85 ? -22.397 -13.697 25.692 1.00 82.38 85 PHE A N 1
ATOM 679 C CA . PHE A 1 85 ? -21.501 -12.533 25.722 1.00 82.38 85 PHE A CA 1
ATOM 680 C C . PHE A 1 85 ? -21.756 -11.511 24.597 1.00 82.38 85 PHE A C 1
ATOM 682 O O . PHE A 1 85 ? -21.669 -10.307 24.822 1.00 82.38 85 PHE A O 1
ATOM 689 N N . TYR A 1 86 ? -22.132 -11.955 23.392 1.00 84.00 86 TYR A N 1
ATOM 690 C CA . TYR A 1 86 ? -22.451 -11.031 22.297 1.00 84.00 86 TYR A CA 1
ATOM 691 C C . TYR A 1 86 ? -23.728 -10.212 22.561 1.00 84.00 86 TYR A C 1
ATOM 693 O O . TYR A 1 86 ? -23.812 -9.071 22.122 1.00 84.00 86 TYR A O 1
ATOM 701 N N . GLN A 1 87 ? -24.700 -10.758 23.302 1.00 83.19 87 GLN A N 1
ATOM 702 C CA . GLN A 1 87 ? -25.916 -10.033 23.694 1.00 83.19 87 GLN A CA 1
ATOM 703 C C . GLN A 1 87 ? -25.588 -8.970 24.747 1.00 83.19 87 GLN A C 1
ATOM 705 O O . GLN A 1 87 ? -26.128 -7.870 24.708 1.00 83.19 87 GLN A O 1
ATOM 710 N N . LEU A 1 88 ? -24.639 -9.266 25.645 1.00 81.75 88 LEU A N 1
ATOM 711 C CA . LEU A 1 88 ? -24.089 -8.276 26.572 1.00 81.75 88 LEU A CA 1
ATOM 712 C C . LEU A 1 88 ? -23.385 -7.138 25.814 1.00 81.75 88 LEU A C 1
ATOM 714 O O . LEU A 1 88 ? -23.566 -5.971 26.161 1.00 81.75 88 LEU A O 1
ATOM 718 N N . LEU A 1 89 ? -22.607 -7.470 24.778 1.00 82.12 89 LEU A N 1
ATOM 719 C CA . LEU A 1 89 ? -21.934 -6.489 23.922 1.00 82.12 89 LEU A CA 1
ATOM 720 C C . LEU A 1 89 ? -22.917 -5.623 23.124 1.00 82.12 89 LEU A C 1
ATOM 722 O O . LEU A 1 89 ? -22.659 -4.432 22.978 1.00 82.12 89 LEU A O 1
ATOM 726 N N . ASP A 1 90 ? -24.032 -6.182 22.653 1.00 83.25 90 ASP A N 1
ATOM 727 C CA . ASP A 1 90 ? -25.073 -5.434 21.931 1.00 83.25 90 ASP A CA 1
ATOM 728 C C . ASP A 1 90 ? -25.755 -4.384 22.829 1.00 83.25 90 ASP A C 1
ATOM 730 O O . ASP A 1 90 ? -26.056 -3.267 22.406 1.00 83.25 90 ASP A O 1
ATOM 734 N N . GLU A 1 91 ? -25.913 -4.686 24.123 1.00 78.94 91 GLU A N 1
ATOM 735 C CA . GLU A 1 91 ? -26.392 -3.707 25.106 1.00 78.94 91 GLU A CA 1
ATOM 736 C C . GLU A 1 91 ? -25.317 -2.684 25.530 1.00 78.94 91 GLU A C 1
ATOM 738 O O . GLU A 1 91 ? -25.635 -1.696 26.206 1.00 78.94 91 GLU A O 1
ATOM 743 N N . CYS A 1 92 ? -24.053 -2.878 25.136 1.00 81.00 92 CYS A N 1
ATOM 744 C CA . CYS A 1 92 ? -22.960 -1.956 25.423 1.00 81.00 92 CYS A CA 1
ATOM 745 C C . CYS A 1 92 ? -22.804 -0.895 24.324 1.00 81.00 92 CYS A C 1
ATOM 747 O O . CYS A 1 92 ? -22.800 -1.172 23.129 1.00 81.00 92 CYS A O 1
ATOM 749 N N . ARG A 1 93 ? -22.592 0.362 24.726 1.00 80.00 93 ARG A N 1
ATOM 750 C CA . ARG A 1 93 ? -22.256 1.439 23.784 1.00 80.00 93 ARG A CA 1
ATOM 751 C C . ARG A 1 93 ? -20.751 1.491 23.562 1.00 80.00 93 ARG A C 1
ATOM 753 O O . ARG A 1 93 ? -20.008 1.772 24.500 1.00 80.00 93 ARG A O 1
ATOM 760 N N . VAL A 1 94 ? -20.316 1.286 22.322 1.00 81.25 94 VAL A N 1
ATOM 761 C CA . VAL A 1 94 ? -18.910 1.440 21.926 1.00 81.25 94 VAL A CA 1
ATOM 762 C C . VAL A 1 94 ? -18.553 2.925 21.859 1.00 81.25 94 VAL A C 1
ATOM 764 O O . VAL A 1 94 ? -19.198 3.700 21.151 1.00 81.25 94 VAL A O 1
ATOM 767 N N . VAL A 1 95 ? -17.518 3.330 22.593 1.00 76.56 95 VAL A N 1
ATOM 768 C CA . VAL A 1 95 ? -16.928 4.668 22.501 1.00 76.56 95 VAL A CA 1
ATOM 769 C C . VAL A 1 95 ? -15.713 4.573 21.590 1.00 76.56 95 VAL A C 1
ATOM 771 O O . VAL A 1 95 ? -14.692 3.992 21.957 1.00 76.56 95 VAL A O 1
ATOM 774 N N . LEU A 1 96 ? -15.828 5.134 20.384 1.00 72.88 96 LEU A N 1
ATOM 775 C CA . LEU A 1 96 ? -14.699 5.190 19.463 1.00 72.88 96 LEU A CA 1
ATOM 776 C C . LEU A 1 96 ? -13.700 6.263 19.917 1.00 72.88 96 LEU A C 1
ATOM 778 O O . LEU A 1 96 ? -14.116 7.387 20.229 1.00 72.88 96 LEU A O 1
ATOM 782 N N . PRO A 1 97 ? -12.392 5.956 19.922 1.00 69.06 97 PRO A N 1
ATOM 783 C CA . PRO A 1 97 ? -11.381 6.963 20.184 1.00 69.06 97 PRO A CA 1
ATOM 784 C C . PRO A 1 97 ? -11.425 8.032 19.089 1.00 69.06 97 PRO A C 1
ATOM 786 O O . PRO A 1 97 ? -11.621 7.745 17.905 1.00 69.06 97 PRO A O 1
ATOM 789 N N . GLN A 1 98 ? -11.235 9.292 19.478 1.00 66.62 98 GLN A N 1
ATOM 790 C CA . GLN A 1 98 ? -11.120 10.369 18.501 1.00 66.62 98 GLN A CA 1
ATOM 791 C C . GLN A 1 98 ? -9.821 10.211 17.709 1.00 66.62 98 GLN A C 1
ATOM 793 O O . GLN A 1 98 ? -8.765 9.919 18.275 1.00 66.62 98 GLN A O 1
ATOM 798 N N . SER A 1 99 ? -9.898 10.430 16.393 1.00 64.56 99 SER A N 1
ATOM 799 C CA . SER A 1 99 ? -8.713 10.425 15.535 1.00 64.56 99 SER A CA 1
ATOM 800 C C . SER A 1 99 ? -7.673 11.416 16.066 1.00 64.56 99 SER A C 1
ATOM 802 O O . SER A 1 99 ? -8.008 12.551 16.425 1.00 64.56 99 SER A O 1
ATOM 804 N N . ARG A 1 100 ? -6.403 10.994 16.126 1.00 67.19 100 ARG A N 1
ATOM 805 C CA . ARG A 1 100 ? -5.304 11.874 16.538 1.00 67.19 100 ARG A CA 1
ATOM 806 C C . ARG A 1 100 ? -5.130 12.974 15.496 1.00 67.19 100 ARG A C 1
ATOM 808 O O . ARG A 1 100 ? -4.570 12.734 14.430 1.00 67.19 100 ARG A O 1
ATOM 815 N N . LYS A 1 101 ? -5.566 14.186 15.835 1.00 69.94 101 LYS A N 1
ATOM 816 C CA . LYS A 1 101 ? -5.298 15.392 15.048 1.00 69.94 101 LYS A CA 1
ATOM 817 C C . LYS A 1 101 ? -3.809 15.712 15.135 1.00 69.94 101 LYS A C 1
ATOM 819 O O . LYS A 1 101 ? -3.326 16.140 16.182 1.00 69.94 101 LYS A O 1
ATOM 824 N N . ASN A 1 102 ? -3.070 15.445 14.062 1.00 81.31 102 ASN A N 1
ATOM 825 C CA . ASN A 1 102 ? -1.692 15.893 13.925 1.00 81.31 102 ASN A CA 1
ATOM 826 C C . ASN A 1 102 ? -1.690 17.128 13.025 1.00 81.31 102 ASN A C 1
ATOM 828 O O . ASN A 1 102 ? -1.920 17.009 11.823 1.00 81.31 102 ASN A O 1
ATOM 832 N N . LYS A 1 103 ? -1.404 18.291 13.616 1.00 83.81 103 LYS A N 1
ATOM 833 C CA . LYS A 1 103 ? -1.364 19.574 12.909 1.00 83.81 103 LYS A CA 1
ATOM 834 C C . LYS A 1 103 ? -0.423 19.536 11.700 1.00 83.81 103 LYS A C 1
ATOM 836 O O . LYS A 1 103 ? -0.773 20.037 10.644 1.00 83.81 103 LYS A O 1
ATOM 841 N N . GLU A 1 104 ? 0.715 18.852 11.816 1.00 87.06 104 GLU A N 1
ATOM 842 C CA . GLU A 1 104 ? 1.663 18.706 10.707 1.00 87.06 104 GLU A CA 1
ATOM 843 C C . GLU A 1 104 ? 1.065 17.917 9.530 1.00 87.06 104 GLU A C 1
ATOM 845 O O . GLU A 1 104 ? 1.308 18.247 8.371 1.00 87.06 104 GLU A O 1
ATOM 850 N N . LEU A 1 105 ? 0.269 16.878 9.807 1.00 84.62 105 LEU A N 1
ATOM 851 C CA . LEU A 1 105 ? -0.390 16.100 8.754 1.00 84.62 105 LEU A CA 1
ATOM 852 C C . LEU A 1 105 ? -1.527 16.888 8.102 1.00 84.62 105 LEU A C 1
ATOM 854 O O . LEU A 1 105 ? -1.696 16.799 6.890 1.00 84.62 105 LEU A O 1
ATOM 858 N N . GLU A 1 106 ? -2.278 17.665 8.882 1.00 88.75 106 GLU A N 1
ATOM 859 C CA . GLU A 1 106 ? -3.335 18.542 8.365 1.00 88.75 106 GLU A CA 1
ATOM 860 C C . GLU A 1 106 ? -2.751 19.640 7.462 1.00 88.75 106 GLU A C 1
ATOM 862 O O . GLU A 1 106 ? -3.229 19.823 6.342 1.00 88.75 106 GLU A O 1
ATOM 867 N N . ASP A 1 107 ? -1.660 20.284 7.888 1.00 91.75 107 ASP A N 1
ATOM 868 C CA . ASP A 1 107 ? -0.953 21.301 7.100 1.00 91.75 107 ASP A CA 1
ATOM 869 C C . ASP A 1 107 ? -0.389 20.705 5.793 1.00 91.75 107 ASP A C 1
ATOM 871 O O . ASP A 1 107 ? -0.526 21.295 4.718 1.00 91.75 107 ASP A O 1
ATOM 875 N N . ARG A 1 108 ? 0.186 19.493 5.846 1.00 94.44 108 ARG A N 1
ATOM 876 C CA . ARG A 1 108 ? 0.666 18.777 4.647 1.00 94.44 108 ARG A CA 1
ATOM 877 C C . ARG A 1 108 ? -0.468 18.391 3.700 1.00 94.44 108 ARG A C 1
ATOM 879 O O . ARG A 1 108 ? -0.302 18.483 2.486 1.00 94.44 108 ARG A O 1
ATOM 886 N N . LEU A 1 109 ? -1.607 17.943 4.226 1.00 93.12 109 LEU A N 1
ATOM 887 C CA . LEU A 1 109 ? -2.779 17.618 3.411 1.00 93.12 109 LEU A CA 1
ATOM 888 C C . LEU A 1 109 ? -3.327 18.860 2.711 1.00 93.12 109 LEU A C 1
ATOM 890 O O . LEU A 1 109 ? -3.680 18.784 1.534 1.00 93.12 109 LEU A O 1
ATOM 894 N N . LEU A 1 110 ? -3.357 19.998 3.405 1.00 94.12 110 LEU A N 1
ATOM 895 C CA . LEU A 1 110 ? -3.776 21.271 2.831 1.00 94.12 110 LEU A CA 1
ATOM 896 C C . LEU A 1 110 ? -2.854 21.692 1.678 1.00 94.12 110 LEU A C 1
ATOM 898 O O . LEU A 1 110 ? -3.340 22.010 0.594 1.00 94.12 110 LEU A O 1
ATOM 902 N N . ASP A 1 111 ? -1.534 21.624 1.878 1.00 95.06 111 ASP A N 1
ATOM 903 C CA . ASP A 1 111 ? -0.541 21.933 0.841 1.00 95.06 111 ASP A CA 1
ATOM 904 C C . ASP A 1 111 ? -0.675 21.015 -0.388 1.00 95.06 111 ASP A C 1
ATOM 906 O O . ASP A 1 111 ? -0.713 21.489 -1.526 1.00 95.06 111 ASP A O 1
ATOM 910 N N . LEU A 1 112 ? -0.820 19.701 -0.181 1.00 95.69 112 LEU A N 1
ATOM 911 C CA . LEU A 1 112 ? -1.019 18.743 -1.273 1.00 95.69 112 LEU A CA 1
ATOM 912 C C . LEU A 1 112 ? -2.313 19.005 -2.050 1.00 95.69 112 LEU A C 1
ATOM 914 O O . LEU A 1 112 ? -2.312 18.918 -3.278 1.00 95.69 112 LEU A O 1
ATOM 918 N N . ASN A 1 113 ? -3.396 19.357 -1.357 1.00 95.62 113 ASN A N 1
ATOM 919 C CA . ASN A 1 113 ? -4.674 19.661 -1.991 1.00 95.62 113 ASN A CA 1
ATOM 920 C C . ASN A 1 113 ? -4.593 20.953 -2.821 1.00 95.62 113 ASN A C 1
ATOM 922 O O . ASN A 1 113 ? -5.009 20.970 -3.977 1.00 95.62 113 ASN A O 1
ATOM 926 N N . CYS A 1 114 ? -3.949 22.000 -2.293 1.00 94.69 114 CYS A N 1
ATOM 927 C CA . CYS A 1 114 ? -3.663 23.225 -3.046 1.00 94.69 114 CYS A CA 1
ATOM 928 C C . CYS A 1 114 ? -2.807 22.957 -4.295 1.00 94.69 114 CYS A C 1
ATOM 930 O O . CYS A 1 114 ? -3.061 23.517 -5.363 1.00 94.6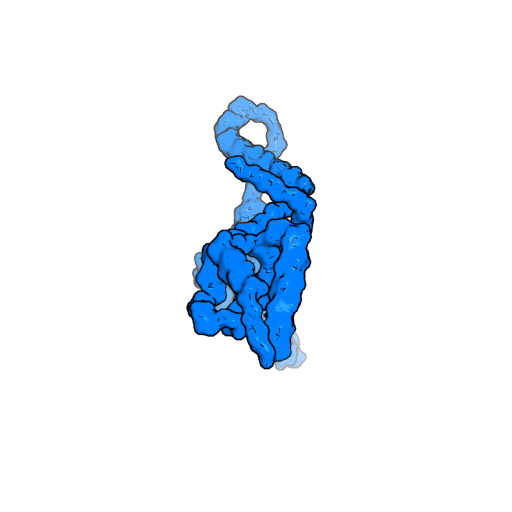9 114 CYS A O 1
ATOM 932 N N . LYS A 1 115 ? -1.801 22.081 -4.195 1.00 95.12 115 LYS A N 1
ATOM 933 C CA . LYS A 1 115 ? -0.969 21.685 -5.343 1.00 95.12 115 LYS A CA 1
ATOM 934 C C . LYS A 1 115 ? -1.764 20.914 -6.391 1.00 95.12 115 LYS A C 1
ATOM 936 O O . LYS A 1 115 ? -1.572 21.152 -7.583 1.00 95.12 115 LYS A O 1
ATOM 941 N N . GLN A 1 116 ? -2.639 20.006 -5.965 1.00 95.69 116 GLN A N 1
ATOM 942 C CA . GLN A 1 116 ? -3.479 19.224 -6.867 1.00 95.69 116 GLN A CA 1
ATOM 943 C C . GLN A 1 116 ? -4.481 20.120 -7.600 1.00 95.69 116 GLN A C 1
ATOM 945 O O . GLN A 1 116 ? -4.506 20.124 -8.827 1.00 95.69 116 GLN A O 1
ATOM 950 N N . SER A 1 117 ? -5.211 20.967 -6.873 1.00 93.25 117 SER A N 1
ATOM 951 C CA . SER A 1 117 ? -6.183 21.887 -7.470 1.00 93.25 117 SER A CA 1
ATOM 952 C C . SER A 1 117 ? -5.536 22.891 -8.427 1.00 93.25 117 SER A C 1
ATOM 954 O O . SER A 1 117 ? -6.100 23.188 -9.477 1.00 93.25 117 SER A O 1
ATOM 956 N N . SER A 1 118 ? -4.318 23.357 -8.132 1.00 91.81 118 SER A N 1
ATOM 957 C CA . SER A 1 118 ? -3.554 24.231 -9.036 1.00 91.81 118 SER A CA 1
ATOM 958 C C . SER A 1 118 ? -3.178 23.529 -10.346 1.00 91.81 118 SER A C 1
ATOM 960 O O . SER A 1 118 ? -3.234 24.138 -11.416 1.00 91.81 118 SER A O 1
ATOM 962 N N . ARG A 1 119 ? -2.799 22.244 -10.282 1.00 90.38 119 ARG A N 1
ATOM 963 C CA . ARG A 1 119 ? -2.511 21.426 -11.473 1.00 90.38 119 ARG A CA 1
ATOM 964 C C . ARG A 1 119 ? -3.768 21.206 -12.305 1.00 90.38 119 ARG A C 1
ATOM 966 O O . ARG A 1 119 ? -3.723 21.405 -13.517 1.00 90.38 119 ARG A O 1
ATOM 973 N N . ASP A 1 120 ? -4.874 20.867 -11.652 1.00 90.50 120 ASP A N 1
ATOM 974 C CA . ASP A 1 120 ? -6.156 20.627 -12.311 1.00 90.50 120 ASP A CA 1
ATOM 975 C C . ASP A 1 120 ? -6.669 21.911 -12.981 1.00 90.50 120 ASP A C 1
ATOM 977 O O . ASP A 1 120 ? -7.036 21.899 -14.155 1.00 90.50 120 ASP A O 1
ATOM 981 N N . TYR A 1 121 ? -6.574 23.052 -12.294 1.00 89.38 121 TYR A N 1
ATOM 982 C CA . TYR A 1 121 ? -6.917 24.362 -12.849 1.00 89.38 121 TYR A CA 1
ATOM 983 C C . TYR A 1 121 ? -6.055 24.733 -14.064 1.00 89.38 121 TYR A C 1
ATOM 985 O O . TYR A 1 121 ? -6.576 25.191 -15.085 1.00 89.38 121 TYR A O 1
ATOM 993 N N . LYS A 1 122 ? -4.736 24.508 -13.998 1.00 87.44 122 LYS A N 1
ATOM 994 C CA . LYS A 1 122 ? -3.822 24.753 -15.126 1.00 87.44 122 LYS A CA 1
ATOM 995 C C . LYS A 1 122 ? -4.141 23.845 -16.318 1.00 87.44 122 LYS A C 1
ATOM 997 O O . LYS A 1 122 ? -4.082 24.303 -17.454 1.00 87.44 122 LYS A O 1
ATOM 1002 N N . SER A 1 123 ? -4.517 22.590 -16.067 1.00 86.88 123 SER A N 1
ATOM 1003 C CA . SER A 1 123 ? -4.975 21.664 -17.109 1.00 86.88 123 SER A CA 1
ATOM 1004 C C . SER A 1 123 ? -6.244 22.187 -17.792 1.00 86.88 123 SER A C 1
ATOM 1006 O O . SER A 1 123 ? -6.269 22.333 -19.014 1.00 86.88 123 SER A O 1
ATOM 1008 N N . MET A 1 124 ? -7.251 22.591 -17.009 1.00 85.88 124 MET A N 1
ATOM 1009 C CA . MET A 1 124 ? -8.520 23.126 -17.524 1.00 85.88 124 MET A CA 1
ATOM 1010 C C . MET A 1 124 ? -8.357 24.432 -18.313 1.00 85.88 124 MET A C 1
ATOM 1012 O O . MET A 1 124 ? -9.051 24.641 -19.304 1.00 85.88 124 MET A O 1
ATOM 1016 N N . THR A 1 125 ? -7.444 25.313 -17.899 1.00 85.75 125 THR A N 1
ATOM 1017 C CA . THR A 1 125 ? -7.250 26.637 -18.521 1.00 85.75 125 THR A CA 1
ATOM 1018 C C . THR A 1 125 ? -6.204 26.658 -19.639 1.00 85.75 125 THR A C 1
ATOM 1020 O O . THR A 1 125 ? -6.091 27.661 -20.347 1.00 85.75 125 THR A O 1
ATOM 1023 N N . SER A 1 126 ? -5.484 25.551 -19.859 1.00 77.44 126 SER A N 1
ATOM 1024 C CA . SER A 1 126 ? -4.427 25.432 -20.877 1.00 77.44 126 SER A CA 1
ATOM 1025 C C . SER A 1 126 ? -4.898 25.723 -22.310 1.00 77.44 126 SER A C 1
ATOM 1027 O O . SER A 1 126 ? -4.137 26.251 -23.120 1.00 77.44 126 SER A O 1
ATOM 1029 N N . SER A 1 127 ? -6.164 25.433 -22.618 1.00 73.56 127 SER A N 1
ATOM 1030 C CA . SER A 1 127 ? -6.786 25.662 -23.930 1.00 73.56 127 SER A CA 1
ATOM 1031 C C . SER A 1 127 ? -7.191 27.120 -24.171 1.00 73.56 127 SER A C 1
ATOM 1033 O O . SER A 1 127 ? -7.301 27.551 -25.317 1.00 73.56 127 SER A O 1
ATOM 1035 N N . VAL A 1 128 ? -7.385 27.897 -23.101 1.00 76.19 128 VAL A N 1
ATOM 1036 C CA . VAL A 1 128 ? -7.850 29.290 -23.164 1.00 76.19 128 VAL A CA 1
ATOM 1037 C C . VAL A 1 128 ? -6.670 30.264 -23.288 1.00 76.19 128 VAL A C 1
ATOM 1039 O O . VAL A 1 128 ? -6.803 31.328 -23.888 1.00 76.19 128 VAL A O 1
ATOM 1042 N N . SER A 1 129 ? -5.479 29.894 -22.803 1.00 58.34 129 SER A N 1
ATOM 1043 C CA . SER A 1 129 ? -4.284 30.758 -22.805 1.00 58.34 129 SER A CA 1
ATOM 1044 C C . SER A 1 129 ? -3.550 30.885 -24.152 1.00 58.34 129 SER A C 1
ATOM 1046 O O . SER A 1 129 ? -2.507 31.531 -24.217 1.00 58.34 129 SER A O 1
ATOM 1048 N N . VAL A 1 130 ? -4.074 30.323 -25.247 1.00 59.22 130 VAL A N 1
ATOM 1049 C CA . VAL A 1 130 ? -3.431 30.361 -26.582 1.00 59.22 130 VAL A CA 1
ATOM 1050 C C . VAL A 1 130 ? -3.299 31.795 -27.141 1.00 59.22 130 VAL A C 1
ATOM 1052 O O . VAL A 1 130 ? -2.449 32.051 -27.989 1.00 59.22 130 VAL A O 1
ATOM 1055 N N . GLY A 1 131 ? -4.077 32.760 -26.635 1.00 56.41 131 GLY A N 1
ATOM 1056 C CA . GLY A 1 131 ? -4.065 34.160 -27.088 1.00 56.41 131 GLY A CA 1
ATOM 1057 C C . GLY A 1 131 ? -3.086 35.109 -26.380 1.00 56.41 131 GLY A C 1
ATOM 1058 O O . GLY A 1 131 ? -3.051 36.291 -26.711 1.00 56.41 131 GLY A O 1
ATOM 1059 N N . SER A 1 132 ? -2.310 34.662 -25.390 1.00 49.81 132 SER A N 1
ATOM 1060 C CA . SER A 1 132 ? -1.399 35.543 -24.637 1.00 49.81 132 SER A CA 1
ATOM 1061 C C . SER A 1 132 ? -0.100 34.821 -24.305 1.00 49.81 132 SER A C 1
ATOM 1063 O O . SER A 1 132 ? 0.118 34.373 -23.185 1.00 49.81 132 SER A O 1
ATOM 1065 N N . SER A 1 133 ? 0.772 34.688 -25.304 1.00 44.59 133 SER A N 1
ATOM 1066 C CA . SER A 1 133 ? 2.144 34.247 -25.065 1.00 44.59 133 SER A CA 1
ATOM 1067 C C . SER A 1 133 ? 3.002 35.433 -24.624 1.00 44.59 133 SER A C 1
ATOM 1069 O O . SER A 1 133 ? 3.011 36.471 -25.287 1.00 44.59 133 SER A O 1
ATOM 1071 N N . PRO A 1 134 ? 3.808 35.242 -23.574 1.00 47.66 134 PRO A N 1
ATOM 1072 C CA . PRO A 1 134 ? 5.230 35.401 -23.788 1.00 47.66 134 PRO A CA 1
ATOM 1073 C C . PRO A 1 134 ? 5.961 34.093 -23.473 1.00 47.66 134 PRO A C 1
ATOM 1075 O O . PRO A 1 134 ? 5.854 33.530 -22.391 1.00 47.66 134 PRO A O 1
ATOM 1078 N N . SER A 1 135 ? 6.746 33.664 -24.463 1.00 47.41 135 SER A N 1
ATOM 1079 C CA . SER A 1 135 ? 8.018 32.943 -24.330 1.00 47.41 135 SER A CA 1
ATOM 1080 C C . SER A 1 135 ? 8.041 31.599 -23.591 1.00 47.41 135 SER A C 1
ATOM 1082 O O . SER A 1 135 ? 8.152 31.536 -22.376 1.00 47.41 135 SER A O 1
ATOM 1084 N N . LYS A 1 136 ? 8.133 30.536 -24.405 1.00 51.22 136 LYS A N 1
ATOM 1085 C CA . LYS A 1 136 ? 9.085 29.418 -24.264 1.00 51.22 136 LYS A CA 1
ATOM 1086 C C . LYS A 1 136 ? 9.373 28.955 -22.833 1.00 51.22 136 LYS A C 1
ATOM 1088 O O . LYS A 1 136 ? 10.455 29.185 -22.307 1.00 51.22 136 LYS A O 1
ATOM 1093 N N . GLU A 1 137 ? 8.493 28.114 -22.328 1.00 50.03 137 GLU A N 1
ATOM 1094 C CA . GLU A 1 137 ? 8.938 26.952 -21.574 1.00 50.03 137 GLU A CA 1
ATOM 1095 C C . GLU A 1 137 ? 8.344 25.774 -22.324 1.00 50.03 137 GLU A C 1
ATOM 1097 O O . GLU A 1 137 ? 7.127 25.656 -22.474 1.00 50.03 137 GLU A O 1
ATOM 1102 N N . THR A 1 138 ? 9.222 25.005 -22.961 1.00 48.47 138 THR A N 1
ATOM 1103 C CA . THR A 1 138 ? 8.882 23.748 -23.617 1.00 48.47 138 THR A CA 1
ATOM 1104 C C . THR A 1 138 ? 7.892 22.990 -22.739 1.00 48.47 138 THR A C 1
ATOM 1106 O O . THR A 1 138 ? 8.149 22.876 -21.538 1.00 48.47 138 THR A O 1
ATOM 1109 N N . PRO A 1 139 ? 6.785 22.454 -23.283 1.00 48.44 139 PRO A N 1
ATOM 1110 C CA . PRO A 1 139 ? 6.102 21.397 -22.578 1.00 48.44 139 PRO A CA 1
ATOM 1111 C C . PRO A 1 139 ? 7.133 20.273 -22.538 1.00 48.44 139 PRO A C 1
ATOM 1113 O O . PRO A 1 139 ? 7.324 19.565 -23.525 1.00 48.44 139 PRO A O 1
ATOM 1116 N N . GLU A 1 140 ? 7.885 20.169 -21.441 1.00 48.69 140 GLU A N 1
ATOM 1117 C CA . GLU A 1 140 ? 8.465 18.901 -21.046 1.00 48.69 140 GLU A CA 1
ATOM 1118 C C . GLU A 1 140 ? 7.253 18.009 -20.898 1.00 48.69 140 GLU A C 1
ATOM 1120 O O . GLU A 1 140 ? 6.506 18.065 -19.920 1.00 48.69 140 GLU A O 1
ATOM 1125 N N . VAL A 1 141 ? 6.959 17.345 -22.009 1.00 48.38 141 VAL A N 1
ATOM 1126 C CA . VAL A 1 141 ? 5.850 16.444 -22.170 1.00 48.38 141 VAL A CA 1
ATOM 1127 C C . VAL A 1 141 ? 5.855 15.589 -20.917 1.00 48.38 141 VAL A C 1
ATOM 1129 O O . VAL A 1 141 ? 6.901 15.074 -20.513 1.00 48.38 141 VAL A O 1
ATOM 1132 N N . SER A 1 142 ? 4.697 15.509 -20.270 1.00 52.59 142 SER A N 1
ATOM 1133 C CA . SER A 1 142 ? 4.469 14.776 -19.027 1.00 52.59 142 SER A CA 1
ATOM 1134 C C . SER A 1 142 ? 4.602 13.261 -19.237 1.00 52.59 142 SER A C 1
ATOM 1136 O O . SER A 1 142 ? 3.862 12.471 -18.667 1.00 52.59 142 SER A O 1
ATOM 1138 N N . PHE A 1 143 ? 5.577 12.825 -20.032 1.00 51.38 143 PHE A N 1
ATOM 1139 C CA . PHE A 1 143 ? 5.985 11.446 -20.177 1.00 51.38 143 PHE A CA 1
ATOM 1140 C C . PHE A 1 143 ? 6.362 10.868 -18.813 1.00 51.38 143 PHE A C 1
ATOM 1142 O O . PHE A 1 143 ? 6.089 9.709 -18.552 1.00 51.38 143 PHE A O 1
ATOM 1149 N N . GLY A 1 144 ? 6.913 11.662 -17.886 1.00 55.75 144 GLY A N 1
ATOM 1150 C CA . GLY A 1 144 ? 7.254 11.191 -16.540 1.00 55.75 144 GLY A CA 1
ATOM 1151 C C . GLY A 1 144 ? 6.056 10.713 -15.704 1.00 55.75 144 GLY A C 1
ATOM 1152 O O . GLY A 1 144 ? 6.214 9.803 -14.886 1.00 55.75 144 GLY A O 1
ATOM 1153 N N . SER A 1 145 ? 4.858 11.284 -15.898 1.00 55.22 145 SER A N 1
ATOM 1154 C CA . SER A 1 145 ? 3.655 10.802 -15.204 1.00 55.22 145 SER A CA 1
ATOM 1155 C C . SER A 1 145 ? 3.058 9.567 -15.876 1.00 55.22 145 SER A C 1
ATOM 1157 O O . SER A 1 145 ? 2.599 8.679 -15.167 1.00 55.22 145 SER A O 1
ATOM 1159 N N . GLU A 1 146 ? 3.142 9.465 -17.204 1.00 52.53 146 GLU A N 1
ATOM 1160 C CA . GLU A 1 146 ? 2.667 8.307 -17.979 1.00 52.53 146 GLU A CA 1
ATOM 1161 C C . GLU A 1 146 ? 3.617 7.097 -17.855 1.00 52.53 146 GLU A C 1
ATOM 1163 O O . GLU A 1 146 ? 3.180 5.962 -17.673 1.00 52.53 146 GLU A O 1
ATOM 1168 N N . PHE A 1 147 ? 4.934 7.324 -17.774 1.00 55.00 147 PHE A N 1
ATOM 1169 C CA . PHE A 1 147 ? 5.931 6.296 -17.443 1.00 55.00 147 PHE A CA 1
ATOM 1170 C C . PHE A 1 147 ? 5.717 5.690 -16.051 1.00 55.00 147 PHE A C 1
ATOM 1172 O O . PHE A 1 147 ? 6.190 4.585 -15.775 1.00 55.00 147 PHE A O 1
ATOM 1179 N N . ARG A 1 148 ? 5.013 6.391 -15.148 1.00 59.22 148 ARG A N 1
ATOM 1180 C CA . ARG A 1 148 ? 4.692 5.865 -13.817 1.00 59.22 148 ARG A CA 1
ATOM 1181 C C . ARG A 1 148 ? 3.643 4.755 -13.874 1.00 59.22 148 ARG A C 1
ATOM 1183 O O . ARG A 1 148 ? 3.685 3.874 -13.018 1.00 59.22 148 ARG A O 1
ATOM 1190 N N . GLU A 1 149 ? 2.778 4.767 -14.882 1.00 57.25 149 GLU A N 1
ATOM 1191 C CA . GLU A 1 149 ? 1.788 3.715 -15.139 1.00 57.25 149 GLU A CA 1
ATOM 1192 C C . GLU A 1 149 ? 2.378 2.568 -15.983 1.00 57.25 149 GLU A C 1
ATOM 1194 O O . GLU A 1 149 ? 1.975 1.421 -15.825 1.00 57.25 149 GLU A O 1
ATOM 1199 N N . MET A 1 150 ? 3.432 2.827 -16.769 1.00 59.97 150 MET A N 1
ATOM 1200 C CA . MET A 1 150 ? 4.157 1.822 -17.574 1.00 59.97 150 MET A CA 1
ATOM 1201 C C . MET A 1 150 ? 5.250 1.039 -16.822 1.00 59.97 150 MET A C 1
ATOM 1203 O O . MET A 1 150 ? 5.969 0.234 -17.421 1.00 59.97 150 MET A O 1
ATOM 1207 N N . ARG A 1 151 ? 5.410 1.257 -15.509 1.00 68.38 151 ARG A N 1
ATOM 1208 C CA . ARG A 1 151 ? 6.467 0.630 -14.691 1.00 68.38 151 ARG A CA 1
ATOM 1209 C C . ARG A 1 151 ? 6.586 -0.896 -14.848 1.00 68.38 151 ARG A C 1
ATOM 1211 O O . ARG A 1 151 ? 7.722 -1.348 -14.996 1.00 68.38 151 ARG A O 1
ATOM 1218 N N . PRO A 1 152 ? 5.496 -1.694 -14.830 1.00 77.62 152 PRO A N 1
ATOM 1219 C CA . PRO A 1 152 ? 5.612 -3.149 -14.947 1.00 77.62 152 PRO A CA 1
ATOM 1220 C C . PRO A 1 152 ? 5.994 -3.616 -16.363 1.00 77.62 152 PRO A C 1
ATOM 1222 O O . PRO A 1 152 ? 6.745 -4.576 -16.512 1.00 77.62 152 PRO A O 1
ATOM 1225 N N . THR A 1 153 ? 5.555 -2.923 -17.413 1.00 79.94 153 THR A N 1
ATOM 1226 C CA . THR A 1 153 ? 5.914 -3.277 -18.795 1.00 79.94 153 THR A CA 1
ATOM 1227 C C . THR A 1 153 ? 7.370 -2.921 -19.093 1.00 79.94 153 THR A C 1
ATOM 1229 O O . THR A 1 153 ? 8.090 -3.706 -19.705 1.00 79.94 153 THR A O 1
ATOM 1232 N N . LEU A 1 154 ? 7.845 -1.772 -18.598 1.00 84.62 154 LEU A N 1
ATOM 1233 C CA . LEU A 1 154 ? 9.233 -1.346 -18.781 1.00 84.62 154 LEU A CA 1
ATOM 1234 C C . LEU A 1 154 ? 10.222 -2.296 -18.089 1.00 84.62 154 LEU A C 1
ATOM 1236 O O . LEU A 1 154 ? 11.237 -2.660 -18.681 1.00 84.62 154 LEU A O 1
ATOM 1240 N N . ILE A 1 155 ? 9.922 -2.731 -16.858 1.00 85.69 155 ILE A N 1
ATOM 1241 C CA . ILE A 1 155 ? 10.786 -3.684 -16.145 1.00 85.69 155 ILE A CA 1
ATOM 1242 C C . ILE A 1 155 ? 10.813 -5.052 -16.841 1.00 85.69 155 ILE A C 1
ATOM 1244 O O . ILE A 1 155 ? 11.874 -5.669 -16.905 1.00 85.69 155 ILE A O 1
ATOM 1248 N N . ALA A 1 156 ? 9.694 -5.493 -17.429 1.00 86.44 156 ALA A N 1
ATOM 1249 C CA . ALA A 1 156 ? 9.628 -6.742 -18.186 1.00 86.44 156 ALA A CA 1
ATOM 1250 C C . ALA A 1 156 ? 10.506 -6.700 -19.448 1.00 86.44 156 ALA A C 1
ATOM 1252 O O . ALA A 1 156 ? 11.259 -7.636 -19.705 1.00 86.44 156 ALA A O 1
ATOM 1253 N N . VAL A 1 157 ? 10.478 -5.591 -20.194 1.00 87.88 157 VAL A N 1
ATOM 1254 C CA . VAL A 1 157 ? 11.324 -5.400 -21.384 1.00 87.88 157 VAL A CA 1
ATOM 1255 C C . VAL A 1 157 ? 12.808 -5.405 -21.014 1.00 87.88 157 VAL A C 1
ATOM 1257 O O . VAL A 1 157 ? 13.602 -6.087 -21.659 1.00 87.88 157 VAL A O 1
ATOM 1260 N N . ILE A 1 158 ? 13.192 -4.688 -19.954 1.00 90.56 158 ILE A N 1
ATOM 1261 C CA . ILE A 1 158 ? 14.584 -4.671 -19.478 1.00 90.56 158 ILE A CA 1
ATOM 1262 C C . ILE A 1 158 ? 15.029 -6.079 -19.071 1.00 90.56 158 ILE A C 1
ATOM 1264 O O . ILE A 1 158 ? 16.120 -6.505 -19.447 1.00 90.56 158 ILE A O 1
ATOM 1268 N N . ASN A 1 159 ? 14.185 -6.815 -18.345 1.00 90.69 159 ASN A N 1
ATOM 1269 C CA . ASN A 1 159 ? 14.488 -8.182 -17.936 1.00 90.69 159 ASN A CA 1
ATOM 1270 C C . ASN A 1 159 ? 14.696 -9.106 -19.145 1.00 90.69 159 ASN A C 1
ATOM 1272 O O . ASN A 1 159 ? 15.675 -9.844 -19.172 1.00 90.69 159 ASN A O 1
ATOM 1276 N N . ALA A 1 160 ? 13.854 -8.997 -20.178 1.00 91.19 160 ALA A N 1
ATOM 1277 C CA . ALA A 1 160 ? 14.013 -9.763 -21.413 1.00 91.19 160 ALA A CA 1
ATOM 1278 C C . ALA A 1 160 ? 15.372 -9.494 -22.088 1.00 91.19 160 ALA A C 1
ATOM 1280 O O . ALA A 1 160 ? 16.069 -10.431 -22.475 1.00 91.19 160 ALA A O 1
ATOM 1281 N N . PHE A 1 161 ? 15.808 -8.231 -22.171 1.00 93.44 161 PHE A N 1
ATOM 1282 C CA . PHE A 1 161 ? 17.134 -7.897 -22.709 1.00 93.44 161 PHE A CA 1
ATOM 1283 C C . PHE A 1 161 ? 18.280 -8.479 -21.875 1.00 93.44 161 PHE A C 1
ATOM 1285 O O . PHE A 1 161 ? 19.265 -8.959 -22.442 1.00 93.44 161 PHE A O 1
ATOM 1292 N N . VAL A 1 162 ? 18.154 -8.465 -20.545 1.00 95.56 162 VAL A N 1
ATOM 1293 C CA . VAL A 1 162 ? 19.150 -9.059 -19.642 1.00 95.56 162 VAL A CA 1
ATOM 1294 C C . VAL A 1 162 ? 19.222 -10.574 -19.835 1.00 95.56 162 VAL A C 1
ATOM 1296 O O . VAL A 1 162 ? 20.329 -11.102 -19.942 1.00 95.56 162 VAL A O 1
ATOM 1299 N N . THR A 1 163 ? 18.089 -11.273 -19.954 1.00 94.69 163 THR A N 1
ATOM 1300 C CA . THR A 1 163 ? 18.067 -12.720 -20.216 1.00 94.69 163 THR A CA 1
ATOM 1301 C C . THR A 1 163 ? 18.694 -13.048 -21.571 1.00 94.69 163 THR A C 1
ATOM 1303 O O . THR A 1 163 ? 19.599 -13.877 -21.635 1.00 94.69 163 THR A O 1
ATOM 1306 N N . ILE A 1 164 ? 18.284 -12.367 -22.648 1.00 95.50 164 ILE A N 1
ATOM 1307 C CA . ILE A 1 164 ? 18.799 -12.602 -24.010 1.00 95.50 164 ILE A CA 1
ATOM 1308 C C . ILE A 1 164 ? 20.315 -12.359 -24.064 1.00 95.50 164 ILE A C 1
ATOM 1310 O O . ILE A 1 164 ? 21.064 -13.184 -24.593 1.00 95.50 164 ILE A O 1
ATOM 1314 N N . GLY A 1 165 ? 20.783 -11.252 -23.477 1.00 95.94 165 GLY A N 1
ATOM 1315 C CA . GLY A 1 165 ? 22.208 -10.930 -23.392 1.00 95.94 165 GLY A CA 1
ATOM 1316 C C . GLY A 1 165 ? 22.989 -11.925 -22.530 1.00 95.94 165 GLY A C 1
ATOM 1317 O O . GLY A 1 165 ? 24.084 -12.346 -22.905 1.00 95.94 165 GLY A O 1
ATOM 1318 N N . GLY A 1 166 ? 22.411 -12.358 -21.408 1.00 96.50 166 GLY A N 1
ATOM 1319 C CA . GLY A 1 166 ? 22.983 -13.379 -20.533 1.00 96.50 166 GLY A CA 1
ATOM 1320 C C . GLY A 1 166 ? 23.139 -14.726 -21.236 1.00 96.50 166 GLY A C 1
ATOM 1321 O O . GLY A 1 166 ? 24.208 -15.329 -21.167 1.00 96.50 166 GLY A O 1
ATOM 1322 N N . THR A 1 167 ? 22.121 -15.173 -21.976 1.00 96.06 167 THR A N 1
ATOM 1323 C CA . THR A 1 167 ? 22.182 -16.407 -22.771 1.00 96.06 167 THR A CA 1
ATOM 1324 C C . THR A 1 167 ? 23.234 -16.316 -23.868 1.00 96.06 167 THR A C 1
ATOM 1326 O O . THR A 1 167 ? 24.007 -17.257 -24.037 1.00 96.06 167 THR A O 1
ATOM 1329 N N . PHE A 1 168 ? 23.314 -15.187 -24.577 1.00 95.62 168 PHE A N 1
ATOM 1330 C CA . PHE A 1 168 ? 24.345 -14.976 -25.592 1.00 95.62 168 PHE A CA 1
ATOM 1331 C C . PHE A 1 168 ? 25.753 -15.127 -25.002 1.00 95.62 168 PHE A C 1
ATOM 1333 O O . PHE A 1 168 ? 26.557 -15.909 -25.508 1.00 95.62 168 PHE A O 1
ATOM 1340 N N . LEU A 1 169 ? 26.036 -14.419 -23.902 1.00 95.50 169 LEU A N 1
ATOM 1341 C CA . LEU A 1 169 ? 27.335 -14.465 -23.227 1.00 95.50 169 LEU A CA 1
ATOM 1342 C C . LEU A 1 169 ? 27.641 -15.858 -22.671 1.00 95.50 169 LEU A C 1
ATOM 1344 O O . LEU A 1 169 ? 28.770 -16.333 -22.792 1.00 95.50 169 LEU A O 1
ATOM 1348 N N . PHE A 1 170 ? 26.640 -16.525 -22.096 1.00 94.69 170 PHE A N 1
ATOM 1349 C CA . PHE A 1 170 ? 26.771 -17.881 -21.581 1.00 94.69 170 PHE A CA 1
ATOM 1350 C C . PHE A 1 170 ? 27.118 -18.875 -22.692 1.00 94.69 170 PHE A C 1
ATOM 1352 O O . PHE A 1 170 ? 28.098 -19.600 -22.565 1.00 94.69 170 PHE A O 1
ATOM 1359 N N . CYS A 1 171 ? 26.374 -18.885 -23.801 1.00 93.25 171 CYS A N 1
ATOM 1360 C CA . CYS A 1 171 ? 26.632 -19.778 -24.931 1.00 93.25 171 CYS A CA 1
ATOM 1361 C C . CYS A 1 171 ? 27.966 -19.459 -25.626 1.00 93.25 171 CYS A C 1
ATOM 1363 O O . CYS A 1 171 ? 28.690 -20.381 -26.002 1.00 93.25 171 CYS A O 1
ATOM 1365 N N . TYR A 1 172 ? 28.337 -18.179 -25.727 1.00 92.19 172 TYR A N 1
ATOM 1366 C CA . TYR A 1 172 ? 29.649 -17.755 -26.220 1.00 92.19 172 TYR A CA 1
ATOM 1367 C C . TYR A 1 172 ? 30.781 -18.337 -25.357 1.00 92.19 172 TYR A C 1
ATOM 1369 O O . TYR A 1 172 ? 31.685 -18.998 -25.872 1.00 92.19 172 TYR A O 1
ATOM 1377 N N . LYS A 1 173 ? 30.698 -18.162 -24.029 1.00 91.69 173 LYS A N 1
ATOM 1378 C CA . LYS A 1 173 ? 31.695 -18.685 -23.084 1.00 91.69 173 LYS A CA 1
ATOM 1379 C C . LYS A 1 173 ? 31.679 -20.207 -22.979 1.00 91.69 173 LYS A C 1
ATOM 1381 O O . LYS A 1 173 ? 32.739 -20.807 -22.847 1.00 91.69 173 LYS A O 1
ATOM 1386 N N . ALA A 1 174 ? 30.519 -20.844 -23.093 1.00 92.06 174 ALA A N 1
ATOM 1387 C CA . ALA A 1 174 ? 30.400 -22.298 -23.076 1.00 92.06 174 ALA A CA 1
ATOM 1388 C C . ALA A 1 174 ? 31.178 -22.944 -24.232 1.00 92.06 174 ALA A C 1
ATOM 1390 O O . ALA A 1 174 ? 31.880 -23.932 -24.028 1.00 92.06 174 ALA A O 1
ATOM 1391 N N . VAL A 1 175 ? 31.108 -22.360 -25.431 1.00 89.38 175 VAL A N 1
ATOM 1392 C CA . VAL A 1 175 ? 31.881 -22.836 -26.588 1.00 89.38 175 VAL A CA 1
ATOM 1393 C C . VAL A 1 175 ? 33.370 -22.525 -26.431 1.00 89.38 175 VAL A C 1
ATOM 1395 O O . VAL A 1 175 ? 34.196 -23.369 -26.763 1.00 89.38 175 VAL A O 1
ATOM 1398 N N . GLU A 1 176 ? 33.726 -21.363 -25.879 1.00 87.50 176 GLU A N 1
ATOM 1399 C CA . GLU A 1 176 ? 35.121 -21.010 -25.571 1.00 87.50 176 GLU A CA 1
ATOM 1400 C C . GLU A 1 176 ? 35.777 -22.002 -24.601 1.00 87.50 176 GLU A C 1
ATOM 1402 O O . GLU A 1 176 ? 36.918 -22.390 -24.818 1.00 87.50 176 GLU A O 1
ATOM 1407 N N . TYR A 1 177 ? 35.054 -22.467 -23.578 1.00 87.31 177 TYR A N 1
ATOM 1408 C CA . TYR A 1 177 ? 35.571 -23.471 -22.643 1.00 87.31 177 TYR A CA 1
ATOM 1409 C C . TYR A 1 177 ? 35.572 -24.899 -23.200 1.00 87.31 177 TYR A C 1
ATOM 1411 O O . TYR A 1 177 ? 36.331 -25.737 -22.716 1.00 87.31 177 TYR A O 1
ATOM 1419 N N . SER A 1 178 ? 34.722 -25.202 -24.183 1.00 85.75 178 SER A N 1
ATOM 1420 C CA . SER A 1 178 ? 34.588 -26.560 -24.719 1.00 85.75 178 SER A CA 1
ATOM 1421 C C . SER A 1 178 ? 35.582 -26.888 -25.837 1.00 85.75 178 SER A C 1
ATOM 1423 O O . SER A 1 178 ? 35.800 -28.073 -26.091 1.00 85.75 178 SER A O 1
ATOM 1425 N N . LEU A 1 179 ? 36.150 -25.891 -26.529 1.00 80.62 179 LEU A N 1
ATOM 1426 C CA . LEU A 1 179 ? 37.130 -26.111 -27.597 1.00 80.62 179 LEU A CA 1
ATOM 1427 C C . LEU A 1 179 ? 38.550 -25.713 -27.155 1.00 80.62 179 LEU A C 1
ATOM 1429 O O . LEU A 1 179 ? 38.730 -24.637 -26.592 1.00 80.62 179 LEU A O 1
ATOM 1433 N N . PRO A 1 180 ? 39.575 -26.534 -27.456 1.00 73.19 180 PRO A N 1
ATOM 1434 C CA . PRO A 1 180 ? 40.970 -26.216 -27.143 1.00 73.19 180 PRO A CA 1
ATOM 1435 C C . PRO A 1 180 ? 41.556 -25.093 -28.016 1.00 73.19 180 PRO A C 1
ATOM 1437 O O . PRO A 1 180 ? 42.514 -24.447 -27.600 1.00 73.19 180 PRO A O 1
ATOM 1440 N N . GLU A 1 181 ? 40.979 -24.833 -29.196 1.00 79.56 181 GLU A N 1
ATOM 1441 C CA . GLU A 1 181 ? 41.357 -23.718 -30.072 1.00 79.56 181 GLU A CA 1
ATOM 1442 C C . GLU A 1 181 ? 40.205 -22.701 -30.199 1.00 79.56 181 GLU A C 1
ATOM 1444 O O . GLU A 1 181 ? 39.068 -23.079 -30.509 1.00 79.56 181 GLU A O 1
ATOM 1449 N N . PRO A 1 182 ? 40.459 -21.398 -29.965 1.00 72.19 182 PRO A N 1
ATOM 1450 C CA . PRO A 1 182 ? 39.415 -20.384 -29.982 1.00 72.19 182 PRO A CA 1
ATOM 1451 C C . PRO A 1 182 ? 39.017 -20.014 -31.418 1.00 72.19 182 PRO A C 1
ATOM 1453 O O . PRO A 1 182 ? 39.660 -19.203 -32.083 1.00 72.19 182 PRO A O 1
ATOM 1456 N N . HIS A 1 183 ? 37.895 -20.562 -31.884 1.00 83.06 183 HIS A N 1
ATOM 1457 C CA . HIS A 1 183 ? 37.245 -20.130 -33.123 1.00 83.06 183 HIS A CA 1
ATOM 1458 C C . HIS A 1 183 ? 36.108 -19.144 -32.830 1.00 83.06 183 HIS A C 1
ATOM 1460 O O . HIS A 1 183 ? 34.979 -19.542 -32.534 1.00 83.06 183 HIS A O 1
ATOM 1466 N N . VAL A 1 184 ? 36.397 -17.845 -32.967 1.00 85.31 184 VAL A N 1
ATOM 1467 C CA . VAL A 1 184 ? 35.444 -16.751 -32.687 1.00 85.31 184 VAL A CA 1
ATOM 1468 C C . VAL A 1 184 ? 34.151 -16.894 -33.500 1.00 85.31 184 VAL A C 1
ATOM 1470 O O . VAL A 1 184 ? 33.062 -16.676 -32.975 1.00 85.31 184 VAL A O 1
ATOM 1473 N N . SER A 1 185 ? 34.233 -17.331 -34.760 1.00 89.31 185 SER A N 1
ATOM 1474 C CA . SER A 1 185 ? 33.057 -17.513 -35.623 1.00 89.31 185 SER A CA 1
ATOM 1475 C C . SER A 1 185 ? 32.065 -18.538 -35.066 1.00 89.31 185 SER A C 1
ATOM 1477 O O . SER A 1 185 ? 30.862 -18.287 -35.055 1.00 89.31 185 SER A O 1
ATOM 1479 N N . THR A 1 186 ? 32.556 -19.668 -34.554 1.00 86.12 186 THR A N 1
ATOM 1480 C CA . THR A 1 186 ? 31.714 -20.728 -33.978 1.00 86.12 186 THR A CA 1
ATOM 1481 C C . THR A 1 186 ? 31.126 -20.303 -32.631 1.00 86.12 186 THR A C 1
ATOM 1483 O O . THR A 1 186 ? 29.969 -20.604 -32.340 1.00 86.12 186 THR A O 1
ATOM 1486 N N . GLN A 1 187 ? 31.891 -19.553 -31.831 1.00 90.00 187 GLN A N 1
ATOM 1487 C CA . GLN A 1 187 ? 31.442 -19.009 -30.543 1.00 90.00 187 GLN A CA 1
ATOM 1488 C C . GLN A 1 187 ? 30.294 -18.010 -30.720 1.00 90.00 187 GLN A C 1
ATOM 1490 O O . GLN A 1 187 ? 29.261 -18.130 -30.060 1.00 90.00 187 GLN A O 1
ATOM 1495 N N . VAL A 1 188 ? 30.438 -17.062 -31.652 1.00 92.62 188 VAL A N 1
ATOM 1496 C CA . VAL A 1 188 ? 29.392 -16.075 -31.958 1.00 92.62 188 VAL A CA 1
ATOM 1497 C C . VAL A 1 188 ? 28.157 -16.755 -32.541 1.00 92.62 188 VAL A C 1
ATOM 1499 O O . VAL A 1 188 ? 27.043 -16.415 -32.147 1.00 92.62 188 VAL A O 1
ATOM 1502 N N . LEU A 1 189 ? 28.332 -17.736 -33.432 1.00 94.00 189 LEU A N 1
ATOM 1503 C CA . LEU A 1 189 ? 27.210 -18.444 -34.047 1.00 94.00 189 LEU A CA 1
ATOM 1504 C C . LEU A 1 189 ? 26.395 -19.224 -33.005 1.00 94.00 189 LEU A C 1
ATOM 1506 O O . LEU A 1 189 ? 25.174 -19.099 -32.970 1.00 94.00 189 LEU A O 1
ATOM 1510 N N . SER A 1 190 ? 27.060 -19.967 -32.115 1.00 91.31 190 SER A N 1
ATOM 1511 C CA . SER A 1 190 ? 26.401 -20.683 -31.013 1.00 91.31 190 SER A CA 1
ATOM 1512 C C . SER A 1 190 ? 25.707 -19.730 -30.034 1.00 91.31 190 SER A C 1
ATOM 1514 O O . SER A 1 190 ? 24.550 -19.945 -29.669 1.00 91.31 190 SER A O 1
ATOM 1516 N N . GLY A 1 191 ? 26.376 -18.628 -29.672 1.00 93.75 191 GLY A N 1
ATOM 1517 C CA . GLY A 1 191 ? 25.797 -17.558 -28.861 1.00 93.75 191 GLY A CA 1
ATOM 1518 C C . GLY A 1 191 ? 24.517 -16.992 -29.469 1.00 93.75 191 GLY A C 1
ATOM 1519 O O . GLY A 1 191 ? 23.505 -16.859 -28.782 1.00 93.75 191 GLY A O 1
ATOM 1520 N N . LEU A 1 192 ? 24.542 -16.708 -30.772 1.00 95.50 192 LEU A N 1
ATOM 1521 C CA . LEU A 1 192 ? 23.405 -16.168 -31.508 1.00 95.50 192 LEU A CA 1
ATOM 1522 C C . LEU A 1 192 ? 22.246 -17.170 -31.589 1.00 95.50 192 LEU A C 1
ATOM 1524 O O . LEU A 1 192 ? 21.103 -16.782 -31.369 1.00 95.50 192 LEU A O 1
ATOM 1528 N N . PHE A 1 193 ? 22.522 -18.454 -31.844 1.00 95.75 193 PHE A N 1
ATOM 1529 C CA . PHE A 1 193 ? 21.493 -19.500 -31.845 1.00 95.75 193 PHE A CA 1
ATOM 1530 C C . PHE A 1 193 ? 20.807 -19.635 -30.480 1.00 95.75 193 PHE A C 1
ATOM 1532 O O . PHE A 1 193 ? 19.577 -19.666 -30.418 1.00 95.75 193 PHE A O 1
ATOM 1539 N N . GLY A 1 194 ? 21.578 -19.666 -29.389 1.00 94.38 194 GLY A N 1
ATOM 1540 C CA . GLY A 1 194 ? 21.027 -19.716 -28.032 1.00 94.38 194 GLY A CA 1
ATOM 1541 C C . GLY A 1 194 ? 20.187 -18.481 -27.700 1.00 94.38 194 GLY A C 1
ATOM 1542 O O . GLY A 1 194 ? 19.061 -18.602 -27.216 1.00 94.38 194 GLY A O 1
ATOM 1543 N N . ALA A 1 195 ? 20.698 -17.292 -28.030 1.00 95.94 195 ALA A N 1
ATOM 1544 C CA . ALA A 1 195 ? 19.993 -16.032 -27.827 1.00 95.94 195 ALA A CA 1
ATOM 1545 C C . ALA A 1 195 ? 18.689 -15.946 -28.635 1.00 95.94 195 ALA A C 1
ATOM 1547 O O . ALA A 1 195 ? 17.699 -15.440 -28.120 1.00 95.94 195 ALA A O 1
ATOM 1548 N N . LEU A 1 196 ? 18.656 -16.472 -29.865 1.00 95.38 196 LEU A N 1
ATOM 1549 C CA . LEU A 1 196 ? 17.453 -16.498 -30.703 1.00 95.38 196 LEU A CA 1
ATOM 1550 C C . LEU A 1 196 ? 16.338 -17.355 -30.095 1.00 95.38 196 LEU A C 1
ATOM 1552 O O . LEU A 1 196 ? 15.191 -16.918 -30.065 1.00 95.38 196 LEU A O 1
ATOM 1556 N N . ILE A 1 197 ? 16.659 -18.544 -29.577 1.00 95.50 197 ILE A N 1
ATOM 1557 C CA . ILE A 1 197 ? 15.666 -19.425 -28.937 1.00 95.50 197 ILE A CA 1
ATOM 1558 C C . ILE A 1 197 ? 15.044 -18.727 -27.723 1.00 95.50 197 ILE A C 1
ATOM 1560 O O . ILE A 1 197 ? 13.822 -18.704 -27.566 1.00 95.50 197 ILE A O 1
ATOM 1564 N N . VAL A 1 198 ? 15.884 -18.118 -26.885 1.00 94.75 198 VAL A N 1
ATOM 1565 C CA . VAL A 1 198 ? 15.432 -17.387 -25.696 1.00 94.75 198 VAL A CA 1
ATOM 1566 C C . VAL A 1 198 ? 14.662 -16.124 -26.074 1.00 94.75 198 VAL A C 1
ATOM 1568 O O . VAL A 1 198 ? 13.632 -15.847 -25.471 1.00 94.75 198 VAL A O 1
ATOM 1571 N N . ALA A 1 199 ? 15.082 -15.400 -27.112 1.00 94.81 199 ALA A N 1
ATOM 1572 C CA . ALA A 1 199 ? 14.371 -14.222 -27.598 1.00 94.81 199 ALA A CA 1
ATOM 1573 C C . ALA A 1 199 ? 12.950 -14.557 -28.072 1.00 94.81 199 ALA A C 1
ATOM 1575 O O . ALA A 1 199 ? 12.022 -13.810 -27.779 1.00 94.81 199 ALA A O 1
ATOM 1576 N N . VAL A 1 200 ? 12.756 -15.693 -28.751 1.00 94.50 200 VAL A N 1
ATOM 1577 C CA . VAL A 1 200 ? 11.419 -16.168 -29.148 1.00 94.50 200 VAL A CA 1
ATOM 1578 C C . VAL A 1 200 ? 10.562 -16.488 -27.919 1.00 94.50 200 VAL A C 1
ATOM 1580 O O . VAL A 1 200 ? 9.384 -16.131 -27.883 1.00 94.50 200 VAL A O 1
ATOM 1583 N N . ALA A 1 201 ? 11.145 -17.112 -26.892 1.00 93.00 201 ALA A N 1
ATOM 1584 C CA . ALA A 1 201 ? 10.445 -17.395 -25.642 1.00 93.00 201 ALA A CA 1
ATOM 1585 C C . ALA A 1 201 ? 10.040 -16.105 -24.903 1.00 93.00 201 ALA A C 1
ATOM 1587 O O . ALA A 1 201 ? 8.875 -15.946 -24.542 1.00 93.00 201 ALA A O 1
ATOM 1588 N N . GLU A 1 202 ? 10.966 -15.158 -24.730 1.00 92.06 202 GLU A N 1
ATOM 1589 C CA . GLU A 1 202 ? 10.716 -13.865 -24.074 1.00 92.06 202 GLU A CA 1
ATOM 1590 C C . GLU A 1 202 ? 9.711 -13.005 -24.860 1.00 92.06 202 GLU A C 1
ATOM 1592 O O . GLU A 1 202 ? 8.829 -12.381 -24.270 1.00 92.06 202 GLU A O 1
ATOM 1597 N N . MET A 1 203 ? 9.764 -13.025 -26.198 1.00 89.75 203 MET A N 1
ATOM 1598 C CA . MET A 1 203 ? 8.776 -12.353 -27.051 1.00 89.75 203 MET A CA 1
ATOM 1599 C C . MET A 1 203 ? 7.365 -12.908 -26.817 1.00 89.75 203 MET A C 1
ATOM 1601 O O . MET A 1 203 ? 6.411 -12.135 -26.726 1.00 89.75 203 MET A O 1
ATOM 1605 N N . TYR A 1 204 ? 7.219 -14.230 -26.679 1.00 88.62 204 TYR A N 1
ATOM 1606 C CA . TYR A 1 204 ? 5.933 -14.846 -26.350 1.00 88.62 204 TYR A CA 1
ATOM 1607 C C . TYR A 1 204 ? 5.417 -14.396 -24.975 1.00 88.62 204 TYR A C 1
ATOM 1609 O O . TYR A 1 204 ? 4.235 -14.072 -24.839 1.00 88.62 204 TYR A O 1
ATOM 1617 N N . PHE A 1 205 ? 6.290 -14.329 -23.965 1.00 84.31 205 PHE A N 1
ATOM 1618 C CA . PHE A 1 205 ? 5.915 -13.829 -22.641 1.00 84.31 205 PHE A CA 1
ATOM 1619 C C . PHE A 1 205 ? 5.478 -12.364 -22.683 1.00 84.31 205 PHE A C 1
ATOM 1621 O O . PHE A 1 205 ? 4.428 -12.044 -22.131 1.00 84.31 205 PHE A O 1
ATOM 1628 N N . LEU A 1 206 ? 6.212 -11.492 -23.380 1.00 84.75 206 LEU A N 1
ATOM 1629 C CA . LEU A 1 206 ? 5.852 -10.078 -23.523 1.00 84.75 206 LEU A CA 1
ATOM 1630 C C . LEU A 1 206 ? 4.484 -9.894 -24.189 1.00 84.75 206 LEU A C 1
ATOM 1632 O O . LEU A 1 206 ? 3.668 -9.133 -23.680 1.00 84.75 206 LEU A O 1
ATOM 1636 N N . VAL A 1 207 ? 4.204 -10.624 -25.273 1.00 85.31 207 VAL A N 1
ATOM 1637 C CA . VAL A 1 207 ? 2.909 -10.556 -25.980 1.00 85.31 207 VAL A CA 1
ATOM 1638 C C . VAL A 1 207 ? 1.753 -11.079 -25.128 1.00 85.31 207 VAL A C 1
ATOM 1640 O O . 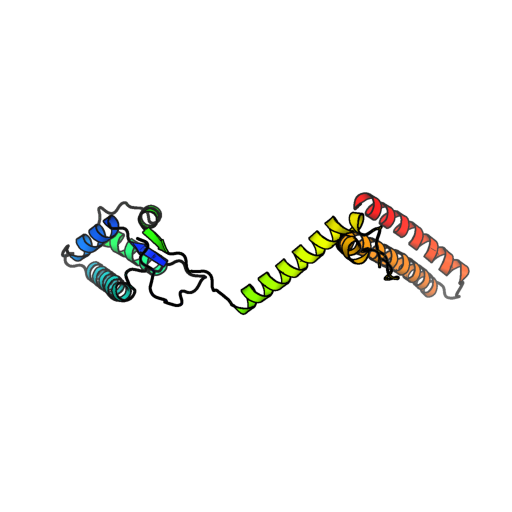VAL A 1 207 ? 0.627 -10.634 -25.298 1.00 85.31 207 VAL A O 1
ATOM 1643 N N . ARG A 1 208 ? 2.004 -12.033 -24.227 1.00 80.12 208 ARG A N 1
ATOM 1644 C CA . ARG A 1 208 ? 0.974 -12.589 -23.339 1.00 80.12 208 ARG A CA 1
ATOM 1645 C C . ARG A 1 208 ? 0.711 -11.726 -22.100 1.00 80.12 208 ARG A C 1
ATOM 1647 O O . ARG A 1 208 ? -0.355 -11.841 -21.502 1.00 80.12 208 ARG A O 1
ATOM 1654 N N . ILE A 1 209 ? 1.713 -10.970 -21.655 1.00 70.00 209 ILE A N 1
ATOM 1655 C CA . ILE A 1 209 ? 1.656 -10.122 -20.453 1.00 70.00 209 ILE A CA 1
ATOM 1656 C C . ILE A 1 209 ? 1.041 -8.748 -20.761 1.00 70.00 209 ILE A C 1
ATOM 1658 O O . ILE A 1 209 ? 0.431 -8.155 -19.871 1.00 70.00 209 ILE A O 1
ATOM 1662 N N . ILE A 1 210 ? 1.226 -8.254 -21.988 1.00 60.78 210 ILE A N 1
ATOM 1663 C CA . ILE A 1 210 ? 0.565 -7.061 -22.545 1.00 60.78 210 ILE A CA 1
ATOM 1664 C C . ILE A 1 210 ? -0.876 -7.404 -22.930 1.00 60.78 210 ILE A C 1
ATOM 1666 O O . ILE A 1 210 ? -1.754 -6.552 -22.670 1.00 60.78 210 ILE A O 1
#

Sequence (210 aa):
MINGFPNQKMDPRVCMYRLGNKTRKTVNKALDTDCGDSDVLNESVAELKKVMDTEDDNKQLFSYDSLSLIHKCLQRIDTNYELYFYQLLDECRVVLPQSRKNKELEDRLLDLNCKQSSRDYKSMTSSVSVGSSPSKETPEVSFGSEFREMRPTLIAVINAFVTIGGTFLFCYKAVEYSLPEPHVSTQVLSGLFGALIVAVAEMYFLVRII

Foldseek 3Di:
DPPDDPDDPDDQVFKWKAFAPVLVVLLVVLLVDPDDDDPVLVVLSVVSVVLVVVCVVVVRTHGPVSLVSSLVSSVVRDVPPPDDSVNRVVSIDIDRDDDDDDVVVVVVVVVVVVVVVVVVVCVVCVVVCPPDDDDDDPCPPVVVVVVVVCVVLVVLVVVLVVVLVVQLVVQLVVVVVVDPDDDNVVSNVRSVVRSVVSNVVSVVVSVVVD

Radius of gyration: 36.98 Å; chains: 1; bounding box: 72×62×88 Å

InterPro domains:
  IPR021013 ATPase, vacuolar ER assembly factor, Vma12 [PF11712] (87-208)
  IPR021013 ATPase, vacuolar ER assembly factor, Vma12 [PTHR31394] (42-208)

Organism: NCBI:txid334625

pLDDT: mean 76.0, std 15.16, range [30.27, 96.5]